Protein AF-A0A947XUY9-F1 (afdb_monomer)

Secondary structure (DSSP, 8-state):
-EE--TT--HHHHHHHHHHHHHHT-S-EEEEE-SS-TTSPPPSS-HHHHHHHHHHHTTT-TTEEE--HHHH-SS---HHHHHHHHHHHH-SSS--EEEEEHHHHHTGGGSTTTTTHHHH-EEEEEE-TT-GGGSTTSS-HHHHHHHHHHS-SSSS--SSS--EEEEE-------HHHHHHHHHTT---BTTB----EE-TTT-SS-SEEEEEE-SSHHHHHHHHHHHHHHHHHTT-----EESTTT-SEEEEE-SSEEEEEE-HHHHHHH-HHHHHHHHHHHHHHHHTT--

Sequence (291 aa):
MGGTFDPIHFGHLRLAEEMAEGLGLARVRFIPAGQPPHRGAPHTVATHRLEMVRRAIAGNPRFELDAREVESPRPSYTVDTLAALRAELGSEQPLWLLLGADAFLALPTWHEWRQLFELAHIAVAARPGARLLQSDVMPEILKNEVSQRQPVDGPVSGPAGSVLLRKMTPLDISATAIRDTLARHGSARYLLPDAVLDTGKLTSLFERMVIASGTSNRQTRALADNVRIKMKEAGEYVGNTEGEETGEWVLLDLGDVIVHVMLPATRTHYNLEELWGAAEAARARHIQADH

Foldseek 3Di:
DEDQPLPPWVVVVQLQVVCCVVQVNQADEYEHAQAAPPDPDRPDHRVVNLVQQVVQCPPPNRYHYDDVRNPDPDHDAPLVVLVVVCVVVDFFAAAEDEEEPVVLLCLVVGDVSVCQQVRHEYEYEAEVVRCSVVPPSRDPVSVVLQVVADDPDDRDDTRGRHYHYDYGYDDPADSVVLVVCVVVVHDCPPGGDDDFDFQLVQDPFAGGEAEAEDQDLVRLLVVVVVVVVVCVVVVAAWDDWPDNVVSQWIWTDRGNYIYIYHHPVVCVVVVVVCVSVVSVVVVVVVVVVVD

Solvent-accessible surface area (backbone atoms only — not comparable to full-atom values): 16343 Å² total; per-residue (Å²): 57,69,42,68,38,67,56,60,33,49,43,57,55,52,50,54,50,53,49,29,62,76,67,68,48,80,62,45,48,41,33,39,38,32,38,50,78,90,50,78,84,69,93,58,58,39,70,59,31,45,51,50,45,54,59,63,42,59,93,43,93,41,51,42,80,40,58,66,36,48,77,35,92,53,70,42,48,69,45,62,54,40,49,54,49,35,70,74,63,40,81,71,52,67,34,70,46,51,37,48,46,71,60,54,66,48,36,87,78,42,74,67,46,73,55,41,37,72,50,15,19,39,39,31,40,34,47,79,89,39,55,82,83,39,85,87,70,51,53,69,76,56,49,55,54,42,68,76,20,40,74,90,76,77,81,90,70,73,23,35,46,39,43,44,82,39,83,45,87,76,57,99,58,49,39,64,60,43,51,55,32,49,77,67,76,40,84,53,77,89,49,40,70,94,76,75,55,84,35,53,91,76,45,96,76,32,39,31,41,41,75,47,76,19,95,43,40,69,47,15,37,52,53,53,49,50,54,52,51,52,32,56,75,70,72,46,70,72,59,61,72,44,46,61,92,71,10,46,44,29,40,39,37,41,56,54,34,35,37,41,25,16,26,67,68,52,45,64,73,68,35,57,70,55,60,54,50,49,55,51,55,56,49,56,57,50,64,63,69,77,107

Mean predicted aligned error: 14.02 Å

Radius of gyration: 22.71 Å; Cα contacts (8 Å, |Δi|>4): 453; chains: 1; bounding box: 46×47×63 Å

Structure (mmCIF, N/CA/C/O backbone):
data_AF-A0A947XUY9-F1
#
_entry.id   AF-A0A947XUY9-F1
#
loop_
_atom_site.group_PDB
_atom_site.id
_atom_site.type_symbol
_atom_site.label_atom_id
_atom_site.label_alt_id
_atom_site.label_comp_id
_atom_site.label_asym_id
_atom_site.label_entity_id
_atom_site.label_seq_id
_atom_site.pdbx_PDB_ins_code
_atom_site.Cartn_x
_atom_site.Cartn_y
_atom_site.Cartn_z
_atom_site.occupancy
_atom_site.B_iso_or_equiv
_atom_site.auth_seq_id
_atom_site.auth_comp_id
_atom_site.auth_asym_id
_atom_site.auth_atom_id
_atom_site.pdbx_PDB_model_num
ATOM 1 N N . MET A 1 1 ? -5.312 -0.254 2.462 1.00 90.69 1 MET A N 1
ATOM 2 C CA . MET A 1 1 ? -3.972 0.353 2.333 1.00 90.69 1 MET A CA 1
ATOM 3 C C . MET A 1 1 ? -3.985 1.301 1.145 1.00 90.69 1 MET A C 1
ATOM 5 O O . MET A 1 1 ? -3.980 0.844 0.008 1.00 90.69 1 MET A O 1
ATOM 9 N N . GLY A 1 2 ? -4.066 2.605 1.411 1.00 89.75 2 GLY A N 1
ATOM 10 C CA . GLY A 1 2 ? -3.998 3.633 0.369 1.00 89.75 2 GLY A CA 1
ATOM 11 C C . GLY A 1 2 ? -2.555 4.050 0.094 1.00 89.75 2 GLY A C 1
ATOM 12 O O . GLY A 1 2 ? -1.721 4.038 1.002 1.00 89.75 2 GLY A O 1
ATOM 13 N N . GLY A 1 3 ? -2.246 4.424 -1.144 1.00 87.75 3 GLY A N 1
ATOM 14 C CA . GLY A 1 3 ? -0.912 4.905 -1.486 1.00 87.75 3 GLY A CA 1
ATOM 15 C C . GLY A 1 3 ? -0.795 5.393 -2.920 1.00 87.75 3 GLY A C 1
ATOM 16 O O . GLY A 1 3 ? -1.547 4.991 -3.799 1.00 87.75 3 GLY A O 1
ATOM 17 N N . THR A 1 4 ? 0.189 6.256 -3.182 1.00 85.81 4 THR A N 1
ATOM 18 C CA . THR A 1 4 ? 0.510 6.643 -4.562 1.00 85.81 4 THR A CA 1
ATOM 19 C C . THR A 1 4 ? 1.042 5.444 -5.347 1.00 85.81 4 THR A C 1
ATOM 21 O O . THR A 1 4 ? 0.673 5.290 -6.500 1.00 85.81 4 THR A O 1
ATOM 24 N N . PHE A 1 5 ? 1.850 4.574 -4.724 1.00 84.12 5 PHE A N 1
ATOM 25 C CA . PHE A 1 5 ? 2.457 3.398 -5.367 1.00 84.12 5 PHE A CA 1
ATOM 26 C C . PHE A 1 5 ? 3.208 3.743 -6.663 1.00 84.12 5 PHE A C 1
ATOM 28 O O . PHE A 1 5 ? 2.887 3.247 -7.736 1.00 84.12 5 PHE A O 1
ATOM 35 N N . ASP A 1 6 ? 4.218 4.608 -6.552 1.00 79.25 6 ASP A N 1
ATOM 36 C CA . ASP A 1 6 ? 4.954 5.159 -7.697 1.00 79.25 6 ASP A CA 1
ATOM 37 C C . ASP A 1 6 ? 6.468 4.861 -7.632 1.00 79.25 6 ASP A C 1
ATOM 39 O O . ASP A 1 6 ? 7.259 5.784 -7.427 1.00 79.25 6 ASP A O 1
ATOM 43 N N . PRO A 1 7 ? 6.908 3.591 -7.732 1.00 71.56 7 PRO A N 1
ATOM 44 C CA . PRO A 1 7 ? 6.106 2.372 -7.904 1.00 71.56 7 PRO A CA 1
ATOM 45 C C . PRO A 1 7 ? 5.729 1.686 -6.570 1.00 71.56 7 PRO A C 1
ATOM 47 O O . PRO A 1 7 ? 6.244 2.018 -5.495 1.00 71.56 7 PRO A O 1
ATOM 50 N N . ILE A 1 8 ? 4.827 0.696 -6.623 1.00 82.62 8 ILE A N 1
ATOM 51 C CA . ILE A 1 8 ? 4.676 -0.295 -5.539 1.00 82.62 8 ILE A CA 1
ATOM 52 C C . ILE A 1 8 ? 5.970 -1.112 -5.398 1.00 82.62 8 ILE A C 1
ATOM 54 O O . ILE A 1 8 ? 6.654 -1.350 -6.381 1.00 82.62 8 ILE A O 1
ATOM 58 N N . HIS A 1 9 ? 6.324 -1.538 -4.183 1.00 79.69 9 HIS A N 1
ATOM 59 C CA . HIS A 1 9 ? 7.613 -2.178 -3.884 1.00 79.69 9 HIS A CA 1
ATOM 60 C C . HIS A 1 9 ? 7.502 -3.110 -2.670 1.00 79.69 9 HIS A C 1
ATOM 62 O O . HIS A 1 9 ? 6.503 -3.046 -1.946 1.00 79.69 9 HIS A O 1
ATOM 68 N N . PHE A 1 10 ? 8.527 -3.924 -2.384 1.00 81.56 10 PHE A N 1
ATOM 69 C CA . PHE A 1 10 ? 8.468 -4.914 -1.291 1.00 81.56 10 PHE A CA 1
ATOM 70 C C . PHE A 1 10 ? 8.212 -4.303 0.090 1.00 81.56 10 PHE A C 1
ATOM 72 O O . PHE A 1 10 ? 7.528 -4.915 0.902 1.00 81.56 10 PHE A O 1
ATOM 79 N N . GLY A 1 11 ? 8.659 -3.066 0.338 1.00 83.31 11 GLY A N 1
ATOM 80 C CA . GLY A 1 11 ? 8.292 -2.335 1.559 1.00 83.31 11 GLY A CA 1
ATOM 81 C C . GLY A 1 11 ? 6.772 -2.196 1.772 1.00 83.31 11 GLY A C 1
ATOM 82 O O . GLY A 1 11 ? 6.302 -2.347 2.895 1.00 83.31 11 GLY A O 1
ATOM 83 N N . HIS A 1 12 ? 5.987 -1.972 0.710 1.00 89.69 12 HIS A N 1
ATOM 84 C CA . HIS A 1 12 ? 4.524 -1.909 0.810 1.00 89.69 12 HIS A CA 1
ATOM 85 C C . HIS A 1 12 ? 3.912 -3.295 1.040 1.00 89.69 12 HIS A C 1
ATOM 87 O O . HIS A 1 12 ? 3.046 -3.451 1.896 1.00 89.69 12 HIS A O 1
ATOM 93 N N . LEU A 1 13 ? 4.380 -4.297 0.291 1.00 89.38 13 LEU A N 1
ATOM 94 C CA . LEU A 1 13 ? 3.857 -5.662 0.367 1.00 89.38 13 LEU A CA 1
ATOM 95 C C . LEU A 1 13 ? 4.127 -6.293 1.734 1.00 89.38 13 LEU A C 1
ATOM 97 O O . LEU A 1 13 ? 3.231 -6.885 2.327 1.00 89.38 13 LEU A O 1
ATOM 101 N N . ARG A 1 14 ? 5.335 -6.103 2.274 1.00 88.62 14 ARG A N 1
ATOM 102 C CA . ARG A 1 14 ? 5.696 -6.604 3.601 1.00 88.62 14 ARG A CA 1
ATOM 103 C C . ARG A 1 14 ? 4.889 -5.931 4.703 1.00 88.62 14 ARG A C 1
ATOM 105 O O . ARG A 1 14 ? 4.456 -6.614 5.624 1.00 88.62 14 ARG A O 1
ATOM 112 N N . LEU A 1 15 ? 4.660 -4.618 4.588 1.00 90.31 15 LEU A N 1
ATOM 113 C CA . LEU A 1 15 ? 3.799 -3.881 5.511 1.00 90.31 15 LEU A CA 1
ATOM 114 C C . LEU A 1 15 ? 2.384 -4.461 5.511 1.00 90.31 15 LEU A C 1
ATOM 116 O O . LEU A 1 15 ? 1.843 -4.749 6.574 1.00 90.31 15 LEU A O 1
ATOM 120 N N . ALA A 1 16 ? 1.791 -4.648 4.331 1.00 94.00 16 ALA A N 1
ATOM 121 C CA . ALA A 1 16 ? 0.452 -5.211 4.209 1.00 94.00 16 ALA A CA 1
ATOM 122 C C . ALA A 1 16 ? 0.359 -6.627 4.798 1.00 94.00 16 ALA A C 1
ATOM 124 O O . ALA A 1 16 ? -0.584 -6.908 5.532 1.00 94.00 16 ALA A O 1
ATOM 125 N N . GLU A 1 17 ? 1.345 -7.483 4.518 1.00 93.69 17 GLU A N 1
ATOM 126 C CA . GLU A 1 17 ? 1.367 -8.881 4.961 1.00 93.69 17 GLU A CA 1
ATOM 127 C C . GLU A 1 17 ? 1.454 -8.997 6.488 1.00 93.69 17 GLU A C 1
ATOM 129 O O . GLU A 1 17 ? 0.610 -9.623 7.125 1.00 93.69 17 GLU A O 1
ATOM 134 N N . GLU A 1 18 ? 2.430 -8.323 7.097 1.00 91.81 18 GLU A N 1
ATOM 135 C CA . GLU A 1 18 ? 2.621 -8.352 8.550 1.00 91.81 18 GLU A CA 1
ATOM 136 C C . GLU A 1 18 ? 1.461 -7.686 9.302 1.00 91.81 18 GLU A C 1
ATOM 138 O O . GLU A 1 18 ? 1.099 -8.125 10.392 1.00 91.81 18 GLU A O 1
ATOM 143 N N . MET A 1 19 ? 0.852 -6.634 8.740 1.00 92.50 19 MET A N 1
ATOM 144 C CA . MET A 1 19 ? -0.350 -6.033 9.326 1.00 92.50 19 MET A CA 1
ATOM 145 C C . MET A 1 19 ? -1.549 -6.975 9.224 1.00 92.50 19 MET A C 1
ATOM 147 O O . MET A 1 19 ? -2.311 -7.080 10.184 1.00 92.50 19 MET A O 1
ATOM 151 N N . ALA A 1 20 ? -1.708 -7.677 8.097 1.00 94.38 20 ALA A N 1
ATOM 152 C CA . ALA A 1 20 ? -2.768 -8.662 7.930 1.00 94.38 20 ALA A CA 1
ATOM 153 C C . ALA A 1 20 ? -2.647 -9.791 8.958 1.00 94.38 20 ALA A C 1
ATOM 155 O O . ALA A 1 20 ? -3.633 -10.135 9.604 1.00 94.38 20 ALA A O 1
ATOM 156 N N . GLU A 1 21 ? -1.442 -10.322 9.164 1.00 92.12 21 GLU A N 1
ATOM 157 C CA . GLU A 1 21 ? -1.172 -11.346 10.179 1.00 92.12 21 GLU A CA 1
ATOM 158 C C . GLU A 1 21 ? -1.358 -10.812 11.594 1.00 92.12 21 GLU A C 1
ATOM 160 O O . GLU A 1 21 ? -2.112 -11.377 12.383 1.00 92.12 21 GLU A O 1
ATOM 165 N N . GLY A 1 22 ? -0.707 -9.693 11.909 1.00 90.25 22 GLY A N 1
ATOM 166 C CA . GLY A 1 22 ? -0.687 -9.146 13.256 1.00 90.25 22 GLY A CA 1
ATOM 167 C C . GLY A 1 22 ? -2.050 -8.653 13.735 1.00 90.25 22 GLY A C 1
ATOM 168 O O . GLY A 1 22 ? -2.269 -8.600 14.942 1.00 90.25 22 GLY A O 1
ATOM 169 N N . LEU A 1 23 ? -2.952 -8.255 12.837 1.00 90.88 23 LEU A N 1
ATOM 170 C CA . LEU A 1 23 ? -4.304 -7.793 13.176 1.00 90.88 23 LEU A CA 1
ATOM 171 C C . LEU A 1 23 ? -5.388 -8.840 12.874 1.00 90.88 23 LEU A C 1
ATOM 173 O O . LEU A 1 23 ? -6.555 -8.583 13.155 1.00 90.88 23 LEU A O 1
ATOM 177 N N . GLY A 1 24 ? -5.030 -9.994 12.301 1.00 92.75 24 GLY A N 1
ATOM 178 C CA . GLY A 1 24 ? -5.997 -11.016 11.892 1.00 92.75 24 GLY A CA 1
ATOM 179 C C . GLY A 1 24 ? -6.940 -10.550 10.776 1.00 92.75 24 GLY A C 1
ATOM 180 O O . GLY A 1 24 ? -8.121 -10.895 10.782 1.00 92.75 24 GLY A O 1
ATOM 181 N N . LEU A 1 25 ? -6.453 -9.737 9.833 1.00 94.25 25 LEU A N 1
ATOM 182 C CA . LEU A 1 25 ? -7.281 -9.217 8.742 1.00 94.25 25 LEU A CA 1
ATOM 183 C C . LEU A 1 25 ? -7.602 -10.327 7.741 1.00 94.25 25 LEU A C 1
ATOM 185 O O . LEU A 1 25 ? -6.703 -10.968 7.196 1.00 94.25 25 LEU A O 1
ATOM 189 N N . ALA A 1 26 ? -8.889 -10.485 7.430 1.00 94.56 26 ALA A N 1
ATOM 190 C CA . ALA A 1 26 ? -9.329 -11.398 6.379 1.00 94.56 26 ALA A CA 1
ATOM 191 C C . ALA A 1 26 ? -8.852 -10.948 4.988 1.00 94.56 26 ALA A C 1
ATOM 193 O O . ALA A 1 26 ? -8.547 -11.783 4.139 1.00 94.56 26 ALA A O 1
ATOM 194 N N . ARG A 1 27 ? -8.811 -9.629 4.750 1.00 96.00 27 ARG A N 1
ATOM 195 C CA . ARG A 1 27 ? -8.473 -9.017 3.459 1.00 96.00 27 ARG A CA 1
ATOM 196 C C . ARG A 1 27 ? -7.729 -7.698 3.646 1.00 96.00 27 ARG A C 1
ATOM 198 O O . ARG A 1 27 ? -7.994 -6.958 4.594 1.00 96.00 27 ARG A O 1
ATOM 205 N N . VAL A 1 28 ? -6.850 -7.373 2.702 1.00 97.88 28 VAL A N 1
ATOM 206 C CA . VAL A 1 28 ? -6.197 -6.066 2.569 1.00 97.88 28 VAL A CA 1
ATOM 207 C C . VAL A 1 28 ? -6.460 -5.524 1.169 1.00 97.88 28 VAL A C 1
ATOM 209 O O . VAL A 1 28 ? -5.909 -6.015 0.187 1.00 97.88 28 VAL A O 1
ATOM 212 N N . ARG A 1 29 ? -7.275 -4.468 1.087 1.00 98.00 29 ARG A N 1
ATOM 213 C CA . ARG A 1 29 ? -7.514 -3.736 -0.163 1.00 98.00 29 ARG A CA 1
ATOM 214 C C . ARG A 1 29 ? -6.389 -2.732 -0.415 1.00 98.00 29 ARG A C 1
ATOM 216 O O . ARG A 1 29 ? -6.154 -1.849 0.417 1.00 98.00 29 ARG A O 1
ATOM 223 N N . PHE A 1 30 ? -5.695 -2.858 -1.537 1.00 97.75 30 PHE A N 1
ATOM 224 C CA . PHE A 1 30 ? -4.744 -1.880 -2.052 1.00 97.75 30 PHE A CA 1
ATOM 225 C C . PHE A 1 30 ? -5.493 -0.874 -2.919 1.00 97.75 30 PHE A C 1
ATOM 227 O O . PHE A 1 30 ? -6.125 -1.260 -3.898 1.00 97.75 30 PHE A O 1
ATOM 234 N N . ILE A 1 31 ? -5.406 0.405 -2.552 1.00 97.75 31 ILE A N 1
ATOM 235 C CA . ILE A 1 31 ? -6.145 1.496 -3.200 1.00 97.75 31 ILE A CA 1
ATOM 236 C C . ILE A 1 31 ? -5.129 2.496 -3.764 1.00 97.75 31 ILE A C 1
ATOM 238 O O . ILE A 1 31 ? -4.586 3.309 -3.004 1.00 97.75 31 ILE A O 1
ATOM 242 N N . PRO A 1 32 ? -4.767 2.399 -5.056 1.00 92.50 32 PRO A N 1
ATOM 243 C CA . PRO A 1 32 ? -3.861 3.352 -5.677 1.00 92.50 32 PRO A CA 1
ATOM 244 C C . PRO A 1 32 ? -4.531 4.712 -5.818 1.00 92.50 32 PRO A C 1
ATOM 246 O O . PRO A 1 32 ? -5.619 4.811 -6.373 1.00 92.50 32 PRO A O 1
ATOM 249 N N . ALA A 1 33 ? -3.858 5.768 -5.363 1.00 91.56 33 ALA A N 1
ATOM 250 C CA . ALA A 1 33 ? -4.406 7.115 -5.462 1.00 91.56 33 ALA A CA 1
ATOM 251 C C . ALA A 1 33 ? -4.612 7.514 -6.925 1.00 91.56 33 ALA A C 1
ATOM 253 O O . ALA A 1 33 ? -3.682 7.373 -7.720 1.00 91.56 33 ALA A O 1
ATOM 254 N N . GLY A 1 34 ? -5.781 8.033 -7.288 1.00 87.25 34 GLY A N 1
ATOM 255 C CA . GLY A 1 34 ? -6.034 8.562 -8.628 1.00 87.25 34 GLY A CA 1
ATOM 256 C C . GLY A 1 34 ? -5.376 9.921 -8.795 1.00 87.25 34 GLY A C 1
ATOM 257 O O . GLY A 1 34 ? -4.337 10.042 -9.448 1.00 87.25 34 GLY A O 1
ATOM 258 N N . GLN A 1 35 ? -5.947 10.920 -8.123 1.00 82.56 35 GLN A N 1
ATOM 259 C CA . GLN A 1 35 ? -5.486 12.306 -8.123 1.00 82.56 35 GLN A CA 1
ATOM 260 C C . GLN A 1 35 ? -5.147 12.750 -6.691 1.00 82.56 35 GLN A C 1
ATOM 262 O O . GLN A 1 35 ? -5.993 13.343 -6.023 1.00 82.56 35 GLN A O 1
ATOM 267 N N . PRO A 1 36 ? -3.944 12.441 -6.167 1.00 77.75 36 PRO A N 1
ATOM 268 C CA . PRO A 1 36 ? -3.580 12.764 -4.790 1.00 77.75 36 PRO A CA 1
ATOM 269 C C . PRO A 1 36 ? -3.433 14.290 -4.601 1.00 77.75 36 PRO A C 1
ATOM 271 O O . PRO A 1 36 ? -2.511 14.874 -5.164 1.00 77.75 36 PRO A O 1
ATOM 274 N N . PRO A 1 37 ? -4.272 14.948 -3.780 1.00 69.81 37 PRO A N 1
ATOM 275 C CA . PRO A 1 37 ? -4.287 16.411 -3.660 1.00 69.81 37 PRO A CA 1
ATOM 276 C C . PRO A 1 37 ? -3.154 16.971 -2.786 1.00 69.81 37 PRO A C 1
ATOM 278 O O . PRO A 1 37 ? -2.791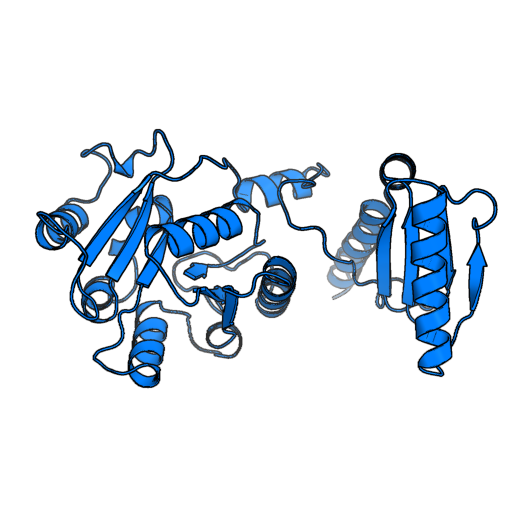 18.136 -2.905 1.00 69.81 37 PRO A O 1
ATOM 281 N N . HIS A 1 38 ? -2.592 16.148 -1.894 1.00 62.12 38 HIS A N 1
ATOM 282 C CA . HIS A 1 38 ? -1.587 16.555 -0.898 1.00 62.12 38 HIS A CA 1
ATOM 283 C C . HIS A 1 38 ? -0.150 16.148 -1.260 1.00 62.12 38 HIS A C 1
ATOM 285 O O . HIS A 1 38 ? 0.765 16.291 -0.449 1.00 62.12 38 HIS A O 1
ATOM 291 N N . ARG A 1 39 ? 0.068 15.604 -2.461 1.00 61.31 39 ARG A N 1
ATOM 292 C CA . ARG A 1 39 ? 1.399 15.306 -3.004 1.00 61.31 39 ARG A CA 1
ATOM 293 C C . ARG A 1 39 ? 1.500 15.931 -4.391 1.00 61.31 39 ARG A C 1
ATOM 295 O O . ARG A 1 39 ? 0.488 16.063 -5.068 1.00 61.31 39 ARG A O 1
ATOM 302 N N . GLY A 1 40 ? 2.709 16.312 -4.810 1.00 61.41 40 GLY A N 1
ATOM 303 C CA . GLY A 1 40 ? 2.944 16.705 -6.203 1.00 61.41 40 GLY A CA 1
ATOM 304 C C . GLY A 1 40 ? 2.460 15.620 -7.172 1.00 61.41 40 GLY A C 1
ATOM 305 O O . GLY A 1 40 ? 2.304 14.460 -6.773 1.00 61.41 40 GLY A O 1
ATOM 306 N N . ALA A 1 41 ? 2.210 15.999 -8.429 1.00 63.62 41 ALA A N 1
ATOM 307 C CA . ALA A 1 41 ? 1.752 15.062 -9.450 1.00 63.62 41 ALA A CA 1
ATOM 308 C C . ALA A 1 41 ? 2.673 13.821 -9.482 1.00 63.62 41 ALA A C 1
ATOM 310 O O . ALA A 1 41 ? 3.894 13.987 -9.556 1.00 63.62 41 ALA A O 1
ATOM 311 N N . PRO A 1 42 ? 2.123 12.593 -9.382 1.00 68.06 42 PRO A N 1
ATOM 312 C CA . PRO A 1 42 ? 2.920 11.377 -9.499 1.00 68.06 42 PRO A CA 1
ATOM 313 C C . PRO A 1 42 ? 3.703 11.359 -10.815 1.00 68.06 42 PRO A C 1
ATOM 315 O O . PRO A 1 42 ? 3.210 11.846 -11.832 1.00 68.06 42 PRO A O 1
ATOM 318 N N . HIS A 1 43 ? 4.894 10.760 -10.809 1.00 65.38 43 HIS A N 1
ATOM 319 C CA . HIS A 1 43 ? 5.695 10.610 -12.026 1.00 65.38 43 HIS A CA 1
ATOM 320 C C . HIS A 1 43 ? 5.048 9.610 -12.989 1.00 65.38 43 HIS A C 1
ATOM 322 O O . HIS A 1 43 ? 5.134 9.768 -14.204 1.00 65.38 43 HIS A O 1
ATOM 328 N N . THR A 1 44 ? 4.376 8.596 -12.440 1.00 62.69 44 THR A N 1
ATOM 329 C CA . THR A 1 44 ? 3.677 7.565 -13.209 1.00 62.69 44 THR A CA 1
ATOM 330 C C . THR A 1 44 ? 2.169 7.819 -13.235 1.00 62.69 44 THR A C 1
ATOM 332 O O . THR A 1 44 ? 1.533 8.032 -12.195 1.00 62.69 44 THR A O 1
ATOM 335 N N . VAL A 1 45 ? 1.567 7.730 -14.426 1.00 73.00 45 VAL A N 1
ATOM 336 C CA . VAL A 1 45 ? 0.112 7.860 -14.617 1.00 73.00 45 VAL A CA 1
ATOM 337 C C . VAL A 1 45 ? -0.671 6.826 -13.798 1.00 73.00 45 VAL A C 1
ATOM 339 O O . VAL A 1 45 ? -0.203 5.713 -13.548 1.00 73.00 45 VAL A O 1
ATOM 342 N N . ALA A 1 46 ? -1.879 7.190 -13.364 1.00 76.75 46 ALA A N 1
ATOM 343 C CA . ALA A 1 46 ? -2.656 6.394 -12.412 1.00 76.75 46 ALA A CA 1
ATOM 344 C C . ALA A 1 46 ? -2.984 4.975 -12.899 1.00 76.75 46 ALA A C 1
ATOM 346 O O . ALA A 1 46 ? -2.895 4.029 -12.119 1.00 76.75 46 ALA A O 1
ATOM 347 N N . THR A 1 47 ? -3.273 4.811 -14.190 1.00 76.88 47 THR A N 1
ATOM 348 C CA . THR A 1 47 ? -3.558 3.509 -14.815 1.00 76.88 47 THR A CA 1
ATOM 349 C C . THR A 1 47 ? -2.355 2.566 -14.782 1.00 76.88 47 THR A C 1
ATOM 351 O O . THR A 1 47 ? -2.505 1.388 -14.472 1.00 76.88 47 THR A O 1
ATOM 354 N N . HIS A 1 48 ? -1.142 3.074 -15.016 1.00 70.31 48 HIS A N 1
ATOM 355 C CA . HIS A 1 48 ? 0.079 2.272 -14.907 1.00 70.31 48 HIS A CA 1
ATOM 356 C C . HIS A 1 48 ? 0.346 1.865 -13.455 1.00 70.31 48 HIS A C 1
ATOM 358 O O . HIS A 1 48 ? 0.703 0.720 -13.194 1.00 70.31 48 HIS A O 1
ATOM 364 N N . ARG A 1 49 ? 0.122 2.764 -12.488 1.00 81.75 49 ARG A N 1
ATOM 365 C CA . ARG A 1 49 ? 0.274 2.436 -11.060 1.00 81.75 49 ARG A CA 1
ATOM 366 C C . ARG A 1 49 ? -0.732 1.376 -10.615 1.00 81.75 49 ARG A C 1
ATOM 368 O O . ARG A 1 49 ? -0.350 0.450 -9.904 1.00 81.75 49 ARG A O 1
ATOM 375 N N . LEU A 1 50 ? -1.983 1.470 -11.072 1.00 81.06 50 LEU A N 1
ATOM 376 C CA . LEU A 1 50 ? -3.017 0.453 -10.848 1.00 81.06 50 LEU A CA 1
ATOM 377 C C . LEU A 1 50 ? -2.559 -0.923 -11.342 1.00 81.06 50 LEU A C 1
ATOM 379 O O . LEU A 1 50 ? -2.633 -1.905 -10.605 1.00 81.06 50 LEU A O 1
ATOM 383 N N . GLU A 1 51 ? -2.022 -0.974 -12.559 1.00 75.94 51 GLU A N 1
ATOM 384 C CA . GLU A 1 51 ? -1.522 -2.201 -13.172 1.00 75.94 51 GLU A CA 1
ATOM 385 C C . GLU A 1 51 ? -0.297 -2.775 -12.440 1.00 75.94 51 GLU A C 1
ATOM 387 O O . GLU A 1 51 ? -0.220 -3.984 -12.205 1.00 75.94 51 GLU A O 1
ATOM 392 N N . MET A 1 52 ? 0.634 -1.918 -12.005 1.00 75.94 52 MET A N 1
ATOM 393 C CA . MET A 1 52 ? 1.764 -2.330 -11.165 1.00 75.94 52 MET A CA 1
ATOM 394 C C . MET A 1 52 ? 1.279 -2.959 -9.856 1.00 75.94 52 MET A C 1
ATOM 396 O O . MET A 1 52 ? 1.785 -4.008 -9.460 1.00 75.94 52 MET A O 1
ATOM 400 N N . VAL A 1 53 ? 0.281 -2.358 -9.195 1.00 82.94 53 VAL A N 1
ATOM 401 C CA . VAL A 1 53 ? -0.302 -2.921 -7.968 1.00 82.94 53 VAL A CA 1
ATOM 402 C C . VAL A 1 53 ? -0.977 -4.257 -8.253 1.00 82.94 53 VAL A C 1
ATOM 404 O O . VAL A 1 53 ? -0.691 -5.219 -7.545 1.00 82.94 53 VAL A O 1
ATOM 407 N N . ARG A 1 54 ? -1.799 -4.351 -9.309 1.00 84.44 54 ARG A N 1
ATOM 408 C CA . ARG A 1 54 ? -2.473 -5.594 -9.719 1.00 84.44 54 ARG A CA 1
ATOM 409 C C . ARG A 1 54 ? -1.491 -6.758 -9.841 1.00 84.44 54 ARG A C 1
ATOM 411 O O . ARG A 1 54 ? -1.767 -7.853 -9.362 1.00 84.44 54 ARG A O 1
ATOM 418 N N . ARG A 1 55 ? -0.343 -6.514 -10.477 1.00 77.12 55 ARG A N 1
ATOM 419 C CA . ARG A 1 55 ? 0.715 -7.515 -10.664 1.00 77.12 55 ARG A CA 1
ATOM 420 C C . ARG A 1 55 ? 1.455 -7.819 -9.368 1.00 77.12 55 ARG A C 1
ATOM 422 O O . ARG A 1 55 ? 1.677 -8.982 -9.062 1.00 77.12 55 ARG A O 1
ATOM 429 N N . ALA A 1 56 ? 1.797 -6.792 -8.594 1.00 78.69 56 ALA A N 1
ATOM 430 C CA . ALA A 1 56 ? 2.551 -6.931 -7.352 1.00 78.69 56 ALA A CA 1
ATOM 431 C C . ALA A 1 56 ? 1.827 -7.753 -6.278 1.00 78.69 56 ALA A C 1
ATOM 433 O O . ALA A 1 56 ? 2.483 -8.398 -5.464 1.00 78.69 56 ALA A O 1
ATOM 434 N N . ILE A 1 57 ? 0.493 -7.716 -6.260 1.00 87.56 57 ILE A N 1
ATOM 435 C CA . ILE A 1 57 ? -0.317 -8.463 -5.290 1.00 87.56 57 ILE A CA 1
ATOM 436 C C . ILE A 1 57 ? -0.798 -9.821 -5.819 1.00 87.56 57 ILE A C 1
ATOM 438 O O . ILE A 1 57 ? -1.432 -10.575 -5.078 1.00 87.56 57 ILE A O 1
ATOM 442 N N . ALA A 1 58 ? -0.521 -10.141 -7.088 1.00 81.38 58 ALA A N 1
ATOM 443 C CA . ALA A 1 58 ? -0.971 -11.380 -7.704 1.00 81.38 58 ALA A CA 1
ATOM 444 C C . ALA A 1 58 ? -0.412 -12.597 -6.948 1.00 81.38 58 ALA A C 1
ATOM 446 O O . ALA A 1 58 ? 0.781 -12.681 -6.667 1.00 81.38 58 ALA A O 1
ATOM 447 N N . GLY A 1 59 ? -1.288 -13.547 -6.617 1.00 79.50 59 GLY A N 1
ATOM 448 C CA . GLY A 1 59 ? -0.921 -14.768 -5.895 1.00 79.50 59 GLY A CA 1
ATOM 449 C C . GLY A 1 59 ? -1.003 -14.678 -4.367 1.00 79.50 59 GLY A C 1
ATOM 450 O O . GLY A 1 59 ? -0.866 -15.711 -3.716 1.00 79.50 59 GLY A O 1
ATOM 451 N N . ASN A 1 60 ? -1.285 -13.507 -3.780 1.00 87.81 60 ASN A N 1
ATOM 452 C CA . ASN A 1 60 ? -1.595 -13.409 -2.351 1.00 87.81 60 ASN A CA 1
ATOM 453 C C . ASN A 1 60 ? -3.121 -13.479 -2.124 1.00 87.81 60 ASN A C 1
ATOM 455 O O . ASN A 1 60 ? -3.832 -12.565 -2.541 1.00 87.81 60 ASN A O 1
ATOM 459 N N . PRO A 1 61 ? -3.649 -14.514 -1.440 1.00 91.31 61 PRO A N 1
ATOM 460 C CA . PRO A 1 61 ? -5.093 -14.713 -1.286 1.00 91.31 61 PRO A CA 1
ATOM 461 C C . PRO A 1 61 ? -5.775 -13.679 -0.378 1.00 91.31 61 PRO A C 1
ATOM 463 O O . PRO A 1 61 ? -7.000 -13.586 -0.379 1.00 91.31 61 PRO A O 1
ATOM 466 N N . ARG A 1 62 ? -5.008 -12.917 0.413 1.00 95.69 62 ARG A N 1
ATOM 467 C CA . ARG A 1 62 ? -5.534 -11.854 1.281 1.00 95.69 62 ARG A CA 1
ATOM 468 C C . ARG A 1 62 ? -5.581 -10.500 0.584 1.00 95.69 62 ARG A C 1
ATOM 470 O O . ARG A 1 62 ? -6.207 -9.584 1.115 1.00 95.69 62 ARG A O 1
ATOM 477 N N . PHE A 1 63 ? -4.882 -10.324 -0.535 1.00 96.75 63 PHE A N 1
ATOM 478 C CA . PHE A 1 63 ? -4.718 -9.012 -1.152 1.00 96.75 63 PHE A CA 1
ATOM 479 C C . PHE A 1 63 ? -5.715 -8.798 -2.280 1.00 96.75 63 PHE A C 1
ATOM 481 O O . PHE A 1 63 ? -5.879 -9.632 -3.165 1.00 96.75 63 PHE A O 1
ATOM 488 N N . GLU A 1 64 ? -6.351 -7.633 -2.258 1.00 97.62 64 GLU A N 1
ATOM 489 C CA . GLU A 1 64 ? -7.327 -7.222 -3.258 1.00 97.62 64 GLU A CA 1
ATOM 490 C C . GLU A 1 64 ? -6.948 -5.864 -3.827 1.00 97.62 64 GLU A C 1
ATOM 492 O O . GLU A 1 64 ? -6.439 -5.000 -3.112 1.00 97.62 64 GLU A O 1
ATOM 497 N N . LEU A 1 65 ? -7.221 -5.668 -5.112 1.00 96.44 65 LEU A N 1
ATOM 498 C CA . LEU A 1 65 ? -7.106 -4.366 -5.747 1.00 96.44 65 LEU A CA 1
ATOM 499 C C . LEU A 1 65 ? -8.446 -3.640 -5.664 1.00 96.44 65 LEU A C 1
ATOM 501 O O . LEU A 1 65 ? -9.480 -4.227 -5.969 1.00 96.44 65 LEU A O 1
ATOM 505 N N . ASP A 1 66 ? -8.416 -2.359 -5.318 1.00 97.94 66 ASP A N 1
ATOM 506 C CA . ASP A 1 66 ? -9.577 -1.478 -5.380 1.00 97.94 66 ASP A CA 1
ATOM 507 C C . ASP A 1 66 ? -9.233 -0.265 -6.256 1.00 97.94 66 ASP A C 1
ATOM 509 O O . ASP A 1 66 ? -8.384 0.559 -5.907 1.00 97.94 66 ASP A O 1
ATOM 513 N N . ALA A 1 67 ? -9.856 -0.195 -7.433 1.00 96.62 67 ALA A N 1
ATOM 514 C CA . ALA A 1 67 ? -9.558 0.801 -8.460 1.00 96.62 67 ALA A CA 1
ATOM 515 C C . ALA A 1 67 ? -10.321 2.124 -8.275 1.00 96.62 67 ALA A C 1
ATOM 517 O O . ALA A 1 67 ? -10.092 3.059 -9.045 1.00 96.62 67 ALA A O 1
ATOM 518 N N . ARG A 1 68 ? -11.182 2.243 -7.249 1.00 96.44 68 ARG A N 1
ATOM 519 C CA . ARG A 1 68 ? -12.162 3.339 -7.122 1.00 96.44 68 ARG A CA 1
ATOM 520 C C . ARG A 1 68 ? -11.566 4.741 -7.223 1.00 96.44 68 ARG A C 1
ATOM 522 O O . ARG A 1 68 ? -12.190 5.648 -7.764 1.00 96.44 68 ARG A O 1
ATOM 529 N N . GLU A 1 69 ? -10.365 4.935 -6.679 1.00 96.06 69 GLU A N 1
ATOM 530 C CA . GLU A 1 69 ? -9.706 6.239 -6.704 1.00 96.06 69 GLU A CA 1
ATOM 531 C C . GLU A 1 69 ? -9.127 6.549 -8.087 1.00 96.06 69 GLU A C 1
ATOM 533 O O . GLU A 1 69 ? -9.183 7.699 -8.504 1.00 96.06 69 GLU A O 1
ATOM 538 N N . VAL A 1 70 ? -8.617 5.544 -8.807 1.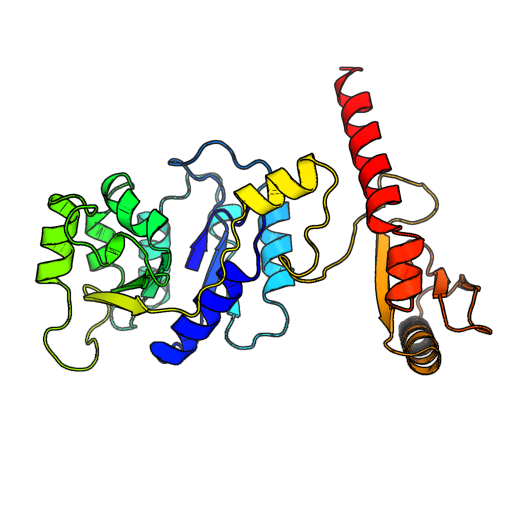00 91.06 70 VAL A N 1
ATOM 539 C CA . VAL A 1 70 ? -8.082 5.688 -10.173 1.00 91.06 70 VAL A CA 1
ATOM 540 C C . VAL A 1 70 ? -9.194 5.926 -11.191 1.00 91.06 70 VAL A C 1
ATOM 542 O O . VAL A 1 70 ? -9.006 6.696 -12.128 1.00 91.06 70 VAL A O 1
ATOM 545 N N . GLU A 1 71 ? -10.348 5.289 -11.003 1.00 93.00 71 GLU A N 1
ATOM 546 C CA . GLU A 1 71 ? -11.523 5.424 -11.874 1.00 93.00 71 GLU A CA 1
ATOM 547 C C . GLU A 1 71 ? -12.302 6.726 -11.625 1.00 93.00 71 GLU A C 1
ATOM 549 O O . GLU A 1 71 ? -13.095 7.159 -12.462 1.00 93.00 71 GLU A O 1
ATOM 554 N N . SER A 1 72 ? -12.069 7.381 -10.485 1.00 92.00 72 SER A N 1
ATOM 555 C CA . SER A 1 72 ? -12.700 8.649 -10.135 1.00 92.00 72 SER A CA 1
ATOM 556 C C . SER A 1 72 ? -11.938 9.840 -10.735 1.00 92.00 72 SER A C 1
ATOM 558 O O . SER A 1 72 ? -10.735 9.983 -10.514 1.00 92.00 72 SER A O 1
ATOM 560 N N . PRO A 1 73 ? -12.625 10.787 -11.401 1.00 87.12 73 PRO A N 1
ATOM 561 C CA . PRO A 1 73 ? -12.006 12.032 -11.853 1.00 87.12 73 PRO A CA 1
ATOM 562 C C . PRO A 1 73 ? -11.814 13.055 -10.719 1.00 87.12 73 PRO A C 1
ATOM 564 O O . PRO A 1 73 ? -11.230 14.113 -10.947 1.00 87.12 73 PRO A O 1
ATOM 567 N N . ARG A 1 74 ? -12.342 12.788 -9.516 1.00 89.75 74 ARG A N 1
ATOM 568 C CA . ARG A 1 74 ? -12.240 13.686 -8.355 1.00 89.75 74 ARG A CA 1
ATOM 569 C C . ARG A 1 74 ? -10.901 13.508 -7.624 1.00 89.75 74 ARG A C 1
ATOM 571 O O . ARG A 1 74 ? -10.353 12.404 -7.655 1.00 89.75 74 ARG A O 1
ATOM 578 N N . PRO A 1 75 ? -10.418 14.541 -6.907 1.00 89.19 75 PRO A N 1
ATOM 579 C CA . PRO A 1 75 ? -9.300 14.400 -5.983 1.00 89.19 75 PRO A CA 1
ATOM 580 C C . PRO A 1 75 ? -9.490 13.224 -5.022 1.00 89.19 75 PRO A C 1
ATOM 582 O O . PRO A 1 75 ? -10.576 12.992 -4.494 1.00 89.19 75 PRO A O 1
ATOM 585 N N . SER A 1 76 ? -8.412 12.485 -4.797 1.00 89.81 76 SER A N 1
ATOM 586 C CA . SER A 1 76 ? -8.385 11.309 -3.936 1.00 89.81 76 SER A CA 1
ATOM 587 C C . SER A 1 76 ? -8.160 11.721 -2.481 1.00 89.81 76 SER A C 1
ATOM 589 O O . SER A 1 76 ? -7.017 11.809 -2.023 1.00 89.81 76 SER A O 1
ATOM 591 N N . TYR A 1 77 ? -9.244 12.001 -1.755 1.00 94.25 77 TYR A N 1
ATOM 592 C CA . TYR A 1 77 ? -9.199 12.215 -0.310 1.00 94.25 77 TYR A CA 1
ATOM 593 C C . TYR A 1 77 ? -9.475 10.915 0.446 1.00 94.25 77 TYR A C 1
ATOM 595 O O . TYR A 1 77 ? -10.491 10.257 0.235 1.00 94.25 77 TYR A O 1
ATOM 603 N N . THR A 1 78 ? -8.596 10.569 1.391 1.00 95.81 78 THR A N 1
ATOM 604 C CA . THR A 1 78 ? -8.731 9.343 2.195 1.00 95.81 78 THR A CA 1
ATOM 605 C C . THR A 1 78 ? -10.060 9.283 2.954 1.00 95.81 78 THR A C 1
ATOM 607 O O . THR A 1 78 ? -10.614 8.198 3.112 1.00 95.81 78 THR A O 1
ATOM 610 N N . VAL A 1 79 ? -10.582 10.430 3.409 1.00 96.75 79 VAL A N 1
ATOM 611 C CA . VAL A 1 79 ? -11.875 10.502 4.109 1.00 96.75 79 VAL A CA 1
ATOM 612 C C . VAL A 1 79 ? -13.025 10.041 3.210 1.00 96.75 79 VAL A C 1
ATOM 614 O O . VAL A 1 79 ? -13.809 9.196 3.631 1.00 96.75 79 VAL A O 1
ATOM 617 N N . ASP A 1 80 ? -13.050 10.471 1.944 1.00 96.44 80 ASP A N 1
ATOM 618 C CA . ASP A 1 80 ? -14.073 10.073 0.970 1.00 96.44 80 ASP A CA 1
ATOM 619 C C . ASP A 1 80 ? -13.997 8.572 0.678 1.00 96.44 80 ASP A C 1
ATOM 621 O O . ASP A 1 80 ? -15.014 7.876 0.632 1.00 96.44 80 ASP A O 1
ATOM 625 N N . THR A 1 81 ? -12.777 8.051 0.528 1.00 96.88 81 THR A N 1
ATOM 626 C CA . THR A 1 81 ? -12.532 6.623 0.309 1.00 96.88 81 THR A CA 1
ATOM 627 C C . THR A 1 81 ? -13.004 5.782 1.490 1.00 96.88 81 THR A C 1
ATOM 629 O O . THR A 1 81 ? -13.694 4.779 1.292 1.00 96.88 81 THR A O 1
ATOM 632 N N . LEU A 1 82 ? -12.670 6.179 2.721 1.00 97.69 82 LEU A N 1
ATOM 633 C CA . LEU A 1 82 ? -13.109 5.469 3.921 1.00 97.69 82 LEU A CA 1
ATOM 634 C C . LEU A 1 82 ? -14.622 5.576 4.131 1.00 97.69 82 LEU A C 1
ATOM 636 O O . LEU A 1 82 ? -15.233 4.586 4.524 1.00 97.69 82 LEU A O 1
ATOM 640 N N . ALA A 1 83 ? -15.239 6.720 3.830 1.00 97.50 83 ALA A N 1
ATOM 641 C CA . ALA A 1 83 ? -16.687 6.892 3.905 1.00 97.50 83 ALA A CA 1
ATOM 642 C C . ALA A 1 83 ? -17.411 5.973 2.910 1.00 97.50 83 ALA A C 1
ATOM 644 O O . ALA A 1 83 ? -18.358 5.279 3.283 1.00 97.50 83 ALA A O 1
ATOM 645 N N . ALA A 1 84 ? -16.919 5.885 1.670 1.00 97.19 84 ALA A N 1
ATOM 646 C CA . ALA A 1 84 ? -17.455 4.968 0.667 1.00 97.19 84 ALA A CA 1
ATOM 647 C C . ALA A 1 84 ? -17.295 3.495 1.084 1.00 97.19 84 ALA A C 1
ATOM 649 O O . ALA A 1 84 ? -18.224 2.706 0.931 1.00 97.19 84 ALA A O 1
ATOM 650 N N . LEU A 1 85 ? -16.142 3.116 1.648 1.00 96.94 85 LEU A N 1
ATOM 651 C CA . LEU A 1 85 ? -15.923 1.766 2.186 1.00 96.94 85 LEU A CA 1
ATOM 652 C C . LEU A 1 85 ? -16.832 1.468 3.382 1.00 96.94 85 LEU A C 1
ATOM 654 O O . LEU A 1 85 ? -17.355 0.365 3.493 1.00 96.94 85 LEU A O 1
ATOM 658 N N . ARG A 1 86 ? -17.048 2.442 4.270 1.00 96.31 86 ARG A N 1
ATOM 659 C CA . ARG A 1 86 ? -17.945 2.308 5.421 1.00 96.31 86 ARG A CA 1
ATOM 660 C C . ARG A 1 86 ? -19.395 2.104 4.982 1.00 96.31 86 ARG A C 1
ATOM 662 O O . ARG A 1 86 ? -20.081 1.262 5.552 1.00 96.31 86 ARG A O 1
ATOM 669 N N . ALA A 1 87 ? -19.839 2.825 3.953 1.00 96.81 87 ALA A N 1
ATOM 670 C CA . ALA A 1 87 ? -21.163 2.644 3.363 1.00 96.81 87 ALA A CA 1
ATOM 671 C C . ALA A 1 87 ? -21.335 1.256 2.713 1.00 96.81 87 ALA A C 1
ATOM 673 O O . ALA A 1 87 ? -22.409 0.671 2.806 1.00 96.81 87 ALA A O 1
ATOM 674 N N . GLU A 1 88 ? -20.279 0.719 2.094 1.00 96.31 88 GLU A N 1
ATOM 675 C CA . GLU A 1 88 ? -20.267 -0.615 1.473 1.00 96.31 88 GLU A CA 1
ATOM 676 C C . GLU A 1 88 ? -20.255 -1.751 2.512 1.00 96.31 88 GLU A C 1
ATOM 678 O O . GLU A 1 88 ? -20.971 -2.738 2.364 1.00 96.31 88 GLU A O 1
ATOM 683 N N . LEU A 1 89 ? -19.436 -1.623 3.560 1.00 94.50 89 LEU A N 1
ATOM 684 C CA . LEU A 1 89 ? -19.172 -2.687 4.539 1.00 94.50 89 LEU A CA 1
ATOM 685 C C . LEU A 1 89 ? -20.113 -2.661 5.755 1.00 94.50 89 LEU A C 1
ATOM 687 O O . LEU A 1 89 ? -20.174 -3.638 6.500 1.00 94.50 89 LEU A O 1
ATOM 691 N N . GLY A 1 90 ? -20.833 -1.558 5.970 1.00 94.88 90 GLY A N 1
ATOM 692 C CA . GLY A 1 90 ? -21.730 -1.361 7.109 1.00 94.88 90 GLY A CA 1
ATOM 693 C C . GLY A 1 90 ? -21.049 -0.789 8.360 1.00 94.88 90 GLY A C 1
ATOM 694 O O . GLY A 1 90 ? -19.823 -0.655 8.445 1.00 94.88 90 GLY A O 1
ATOM 695 N N . SER A 1 91 ? -21.863 -0.427 9.357 1.00 93.62 91 SER A N 1
ATOM 696 C CA . SER A 1 91 ? -21.410 0.253 10.581 1.00 93.62 91 SER A CA 1
ATOM 697 C C . SER A 1 91 ? -20.617 -0.640 11.530 1.00 93.62 91 SER A C 1
ATOM 699 O O . SER A 1 91 ? -19.765 -0.127 12.241 1.00 93.62 91 SER A O 1
ATOM 701 N N . GLU A 1 92 ? -20.857 -1.952 11.519 1.00 94.44 92 GLU A N 1
ATOM 702 C CA . GLU A 1 92 ? -20.316 -2.871 12.532 1.00 94.44 92 GLU A CA 1
ATOM 703 C C . GLU A 1 92 ? -18.980 -3.508 12.137 1.00 94.44 92 GLU A C 1
ATOM 705 O O . GLU A 1 92 ? -18.204 -3.915 12.999 1.00 94.44 92 GLU A O 1
ATOM 710 N N . GLN A 1 93 ? -18.686 -3.603 10.836 1.00 94.25 93 GLN A N 1
ATOM 711 C CA . GLN A 1 93 ? -17.485 -4.279 10.347 1.00 94.25 93 GLN A CA 1
ATOM 712 C C . GLN A 1 93 ? -16.226 -3.473 10.721 1.00 94.25 93 GLN A C 1
ATOM 714 O O . GLN A 1 93 ? -16.112 -2.318 10.309 1.00 94.25 93 GLN A O 1
ATOM 719 N N . PRO A 1 94 ? -15.229 -4.039 11.424 1.00 95.12 94 PRO A N 1
ATOM 720 C CA . PRO A 1 94 ? -13.987 -3.322 11.695 1.00 95.12 94 PRO A CA 1
ATOM 721 C C . PRO A 1 94 ? -13.250 -2.957 10.405 1.00 95.12 94 PRO A C 1
ATOM 723 O O . PRO A 1 94 ? -12.977 -3.822 9.568 1.00 95.12 94 PRO A O 1
ATOM 726 N N . LEU A 1 95 ? -12.905 -1.676 10.256 1.00 97.00 95 LEU A N 1
ATOM 727 C CA . LEU A 1 95 ? -12.141 -1.165 9.116 1.00 97.00 95 LEU A CA 1
ATOM 728 C C . LEU A 1 95 ? -10.796 -0.631 9.598 1.00 97.00 95 LEU A C 1
ATOM 730 O O . LEU A 1 95 ? -10.734 0.097 10.585 1.00 97.00 95 LEU A O 1
ATOM 734 N N . TRP A 1 96 ? -9.724 -0.967 8.880 1.00 97.44 96 TRP A N 1
ATOM 735 C CA . TRP A 1 96 ? -8.360 -0.572 9.225 1.00 97.44 96 TRP A CA 1
ATOM 736 C C . TRP A 1 96 ? -7.704 0.226 8.099 1.00 97.44 96 TRP A C 1
ATOM 738 O O . TRP A 1 96 ? -7.510 -0.271 6.986 1.00 97.44 96 TRP A O 1
ATOM 748 N N . LEU A 1 97 ? -7.290 1.454 8.406 1.00 97.69 97 LEU A N 1
ATOM 749 C CA . LEU A 1 97 ? -6.389 2.237 7.571 1.00 97.69 97 LEU A CA 1
ATOM 750 C C . LEU A 1 97 ? -4.939 1.894 7.940 1.00 97.69 97 LEU A C 1
ATOM 752 O O . LEU A 1 97 ? -4.453 2.248 9.013 1.00 97.69 97 LEU A O 1
ATOM 756 N N . LEU A 1 98 ? -4.246 1.200 7.036 1.00 96.38 98 LEU A N 1
ATOM 757 C CA . LEU A 1 98 ? -2.834 0.838 7.194 1.00 96.38 98 LEU A CA 1
ATOM 758 C C . LEU A 1 98 ? -1.940 1.967 6.669 1.00 96.38 98 LEU A C 1
ATOM 760 O O . LEU A 1 98 ? -2.022 2.297 5.482 1.00 96.38 98 LEU A O 1
ATOM 764 N N . LEU A 1 99 ? -1.080 2.527 7.524 1.00 92.38 99 LEU A N 1
ATOM 765 C CA . LEU A 1 99 ? -0.181 3.639 7.198 1.00 92.38 99 LEU A CA 1
ATOM 766 C C . LEU A 1 99 ? 1.272 3.336 7.570 1.00 92.38 99 LEU A C 1
ATOM 768 O O . LEU A 1 99 ? 1.557 2.671 8.561 1.00 92.38 99 LEU A O 1
ATOM 772 N N . GLY A 1 100 ? 2.206 3.896 6.802 1.00 87.81 100 GLY A N 1
ATOM 773 C CA . GLY A 1 100 ? 3.595 4.056 7.238 1.00 87.81 100 GLY A CA 1
ATOM 774 C C . GLY A 1 100 ? 3.753 5.221 8.220 1.00 87.81 100 GLY A C 1
ATOM 775 O O . GLY A 1 100 ? 2.946 6.152 8.203 1.00 87.81 100 GLY A O 1
ATOM 776 N N . ALA A 1 101 ? 4.820 5.205 9.024 1.00 85.19 101 ALA A N 1
ATOM 777 C CA . ALA A 1 101 ? 5.124 6.270 9.984 1.00 85.19 101 ALA A CA 1
ATOM 778 C C . ALA A 1 101 ? 5.131 7.683 9.366 1.00 85.19 101 ALA A C 1
ATOM 780 O O . ALA A 1 101 ? 4.520 8.584 9.929 1.00 85.19 101 ALA A O 1
ATOM 781 N N . ASP A 1 102 ? 5.744 7.874 8.194 1.00 84.12 102 ASP A N 1
ATOM 782 C CA . ASP A 1 102 ? 5.831 9.200 7.559 1.00 84.12 102 ASP A CA 1
ATOM 783 C C . ASP A 1 102 ? 4.459 9.730 7.124 1.00 84.12 102 ASP A C 1
ATOM 785 O O . ASP A 1 102 ? 4.138 10.900 7.324 1.00 84.12 102 ASP A O 1
ATOM 789 N N . ALA A 1 103 ? 3.616 8.855 6.564 1.00 87.81 103 ALA A N 1
ATOM 790 C CA . ALA A 1 103 ? 2.250 9.211 6.188 1.00 87.81 103 ALA A CA 1
ATOM 791 C C . ALA A 1 103 ? 1.411 9.568 7.420 1.00 87.81 103 ALA A C 1
ATOM 793 O O . ALA A 1 103 ? 0.622 10.505 7.373 1.00 87.81 103 ALA A O 1
ATOM 794 N N . PHE A 1 104 ? 1.617 8.848 8.524 1.00 91.38 104 PHE A N 1
ATOM 795 C CA . PHE A 1 104 ? 0.938 9.112 9.782 1.00 91.38 104 PHE A CA 1
ATOM 796 C C . PHE A 1 104 ? 1.398 10.420 10.445 1.00 91.38 104 PHE A C 1
ATOM 798 O O . PHE A 1 104 ? 0.566 11.184 10.916 1.00 91.38 104 PHE A O 1
ATOM 805 N N . LEU A 1 105 ? 2.694 10.743 10.428 1.00 89.19 105 LEU A N 1
ATOM 806 C CA . LEU A 1 105 ? 3.192 12.036 10.922 1.00 89.19 105 LEU A CA 1
ATOM 807 C C . LEU A 1 105 ? 2.638 13.218 10.113 1.00 89.19 105 LEU A C 1
ATOM 809 O O . LEU A 1 105 ? 2.406 14.291 10.667 1.00 89.19 105 LEU A O 1
ATOM 813 N N . ALA A 1 106 ? 2.385 13.008 8.820 1.00 90.31 106 ALA A N 1
ATOM 814 C CA . ALA A 1 106 ? 1.744 13.981 7.944 1.00 90.31 106 ALA A CA 1
ATOM 815 C C . ALA A 1 106 ? 0.206 13.990 8.042 1.00 90.31 106 ALA A C 1
ATOM 817 O O . ALA A 1 106 ? -0.420 14.819 7.392 1.00 90.31 106 ALA A O 1
ATOM 818 N N . LEU A 1 107 ? -0.419 13.111 8.834 1.00 93.19 107 LEU A N 1
ATOM 819 C CA . LEU A 1 107 ? -1.878 12.974 8.902 1.00 93.19 107 LEU A CA 1
ATOM 820 C C . LEU A 1 107 ? -2.613 14.303 9.170 1.00 93.19 107 LEU A C 1
ATOM 822 O O . LEU A 1 107 ? -3.620 14.540 8.507 1.00 93.19 107 LEU A O 1
ATOM 826 N N . PRO A 1 108 ? -2.123 15.219 10.037 1.00 94.06 108 PRO A N 1
ATOM 827 C CA . PRO A 1 108 ? -2.820 16.479 10.289 1.00 94.06 108 PRO A CA 1
ATOM 828 C C . PRO A 1 108 ? -2.906 17.441 9.098 1.00 94.06 108 PRO A C 1
ATOM 830 O O . PRO A 1 108 ? -3.638 18.425 9.178 1.00 94.06 108 PRO A O 1
ATOM 833 N N . THR A 1 109 ? -2.162 17.192 8.015 1.00 92.44 109 THR A N 1
ATOM 834 C CA . THR A 1 109 ? -2.243 17.986 6.779 1.00 92.44 109 THR A CA 1
ATOM 835 C C . THR A 1 109 ? -3.303 17.464 5.807 1.00 92.44 109 THR A C 1
ATOM 837 O O . THR A 1 109 ? -3.567 18.107 4.792 1.00 92.44 109 THR A O 1
ATOM 840 N N . TRP A 1 110 ? -3.904 16.303 6.090 1.00 93.44 110 TRP A N 1
ATOM 841 C CA . TRP A 1 110 ? -4.883 15.673 5.212 1.00 93.44 110 TRP A CA 1
ATOM 842 C C . TRP A 1 110 ? -6.261 16.311 5.385 1.00 93.44 110 TRP A C 1
ATOM 844 O O . TRP A 1 110 ? -6.640 16.750 6.475 1.00 93.44 110 TRP A O 1
ATOM 854 N N . HIS A 1 111 ? -7.031 16.322 4.300 1.00 94.12 111 HIS A N 1
ATOM 855 C CA . HIS A 1 111 ? -8.418 16.770 4.300 1.00 94.12 111 HIS A CA 1
ATOM 856 C C . HIS A 1 111 ? -9.251 16.006 5.335 1.00 94.12 111 HIS A C 1
ATOM 858 O O . HIS A 1 111 ? -9.290 14.775 5.318 1.00 94.12 111 HIS A O 1
ATOM 864 N N . GLU A 1 112 ? -9.885 16.752 6.244 1.00 95.81 112 GLU A N 1
ATOM 865 C CA . GLU A 1 112 ? -10.771 16.234 7.298 1.00 95.81 112 GLU A CA 1
ATOM 866 C C . GLU A 1 112 ? -10.173 15.068 8.109 1.00 95.81 112 GLU A C 1
ATOM 868 O O . GLU A 1 112 ? -10.872 14.158 8.546 1.00 95.81 112 GLU A O 1
ATOM 873 N N . TRP A 1 113 ? -8.861 15.109 8.365 1.00 95.94 113 TRP A N 1
ATOM 874 C CA . TRP A 1 113 ? -8.110 13.997 8.959 1.00 95.94 113 TRP A CA 1
ATOM 875 C C . TRP A 1 113 ? -8.667 13.442 10.282 1.00 95.94 113 TRP A C 1
ATOM 877 O O . TRP A 1 113 ? -8.443 12.276 10.597 1.00 95.94 113 TRP A O 1
ATOM 887 N N . ARG A 1 114 ? -9.400 14.248 11.062 1.00 96.56 114 ARG A N 1
ATOM 888 C CA . ARG A 1 114 ? -10.036 13.793 12.309 1.00 96.56 114 ARG A CA 1
ATOM 889 C C . ARG A 1 114 ? -11.196 12.827 12.069 1.00 96.56 114 ARG A C 1
ATOM 891 O O . ARG A 1 114 ? -11.359 11.892 12.845 1.00 96.56 114 ARG A O 1
ATOM 898 N N . GLN A 1 115 ? -11.947 12.987 10.978 1.00 97.56 115 GLN A N 1
ATOM 899 C CA . GLN A 1 115 ? -13.039 12.066 10.638 1.00 97.56 115 GLN A CA 1
ATOM 900 C C . GLN A 1 115 ? -12.530 10.663 10.300 1.00 97.56 115 GLN A C 1
ATOM 902 O O . GLN A 1 115 ? -13.263 9.685 10.419 1.00 97.56 115 GLN A O 1
ATOM 907 N N . LEU A 1 116 ? -11.250 10.521 9.939 1.00 97.44 116 LEU A N 1
ATOM 908 C CA . LEU A 1 116 ? -10.652 9.213 9.671 1.00 97.44 116 LEU A CA 1
ATOM 909 C C . LEU A 1 116 ? -10.775 8.273 10.879 1.00 97.44 116 LEU A C 1
ATOM 911 O O . LEU A 1 116 ? -10.966 7.074 10.686 1.00 97.44 116 LEU A O 1
ATOM 915 N N . PHE A 1 117 ? -10.719 8.808 12.105 1.00 96.50 117 PHE A N 1
ATOM 916 C CA . PHE A 1 117 ? -10.892 8.016 13.323 1.00 96.50 117 PHE A CA 1
ATOM 917 C C . PHE A 1 117 ? -12.335 7.539 13.520 1.00 96.50 117 PHE A C 1
ATOM 919 O O . PHE A 1 117 ? -12.552 6.517 14.155 1.00 96.50 117 PHE A O 1
ATOM 926 N N . GLU A 1 118 ? -13.330 8.239 12.983 1.00 96.00 118 GLU A N 1
ATOM 927 C CA . GLU A 1 118 ? -14.734 7.811 13.047 1.00 96.00 118 GLU A CA 1
ATOM 928 C C . GLU A 1 118 ? -15.030 6.719 12.012 1.00 96.00 118 GLU A C 1
ATOM 930 O O . GLU A 1 118 ? -15.888 5.863 12.216 1.00 96.00 118 GLU A O 1
ATOM 935 N N . LEU A 1 119 ? -14.282 6.717 10.907 1.00 97.75 119 LEU A N 1
ATOM 936 C CA . LEU A 1 119 ? -14.502 5.811 9.785 1.00 97.75 119 LEU A CA 1
ATOM 937 C C . LEU A 1 119 ? -13.696 4.514 9.886 1.00 97.75 119 LEU A C 1
ATOM 939 O O . LEU A 1 119 ? -14.152 3.487 9.378 1.00 97.75 119 LEU A O 1
ATOM 943 N N . ALA A 1 120 ? -12.520 4.530 10.516 1.00 97.69 120 ALA A N 1
ATOM 944 C CA . ALA A 1 120 ? -11.646 3.366 10.640 1.00 97.69 120 ALA A CA 1
ATOM 945 C C . ALA A 1 120 ? -10.782 3.406 11.912 1.00 97.69 120 ALA A C 1
ATOM 947 O O . ALA A 1 120 ? -10.539 4.453 12.511 1.00 97.69 120 ALA A O 1
ATOM 948 N N . HIS A 1 121 ? -10.259 2.249 12.308 1.00 97.25 121 HIS A N 1
ATOM 949 C CA . HIS A 1 121 ? -9.053 2.193 13.126 1.00 97.25 121 HIS A CA 1
ATOM 950 C C . HIS A 1 121 ? -7.834 2.522 12.254 1.00 97.25 121 HIS A C 1
ATOM 952 O O . HIS A 1 121 ? -7.825 2.262 11.048 1.00 97.25 121 HIS A O 1
ATOM 958 N N . ILE A 1 122 ? -6.771 3.049 12.854 1.00 96.62 122 ILE A N 1
ATOM 959 C CA . ILE A 1 122 ? -5.520 3.357 12.158 1.00 96.62 122 ILE A CA 1
ATOM 960 C C . ILE A 1 122 ? -4.415 2.452 12.695 1.00 96.62 122 ILE A C 1
ATOM 962 O O . ILE A 1 122 ? -4.090 2.490 13.880 1.00 96.62 122 ILE A O 1
ATOM 966 N N . ALA A 1 123 ? -3.806 1.657 11.816 1.00 94.56 123 ALA A N 1
ATOM 967 C CA . ALA A 1 123 ? -2.618 0.874 12.136 1.00 94.56 123 ALA A CA 1
ATOM 968 C C . ALA A 1 123 ? -1.392 1.506 11.480 1.00 94.56 123 ALA A C 1
ATOM 970 O O . ALA A 1 123 ? -1.327 1.655 10.258 1.00 94.56 123 ALA A O 1
ATOM 971 N N . VAL A 1 124 ? -0.409 1.864 12.300 1.00 91.62 124 VAL A N 1
ATOM 972 C CA . VAL A 1 124 ? 0.797 2.564 11.870 1.00 91.62 124 VAL A CA 1
ATOM 973 C C . VAL A 1 124 ? 1.999 1.641 11.969 1.00 91.62 124 VAL A C 1
ATOM 975 O O . VAL A 1 124 ? 2.347 1.142 13.040 1.00 91.62 124 VAL A O 1
ATOM 978 N N . ALA A 1 125 ? 2.654 1.447 10.834 1.00 87.19 125 ALA A N 1
ATOM 979 C CA . ALA A 1 125 ? 3.911 0.740 10.708 1.00 87.19 125 ALA A CA 1
ATOM 980 C C . ALA A 1 125 ? 5.067 1.613 11.208 1.00 87.19 125 ALA A C 1
ATOM 982 O O . ALA A 1 125 ? 5.517 2.534 10.517 1.00 87.19 125 ALA A O 1
ATOM 983 N N . ALA A 1 126 ? 5.567 1.309 12.402 1.00 76.75 126 ALA A N 1
ATOM 984 C CA . ALA A 1 126 ? 6.770 1.908 12.955 1.00 76.75 126 ALA A CA 1
ATOM 985 C C . ALA A 1 126 ? 7.991 1.073 12.545 1.00 76.75 126 ALA A C 1
ATOM 987 O O . ALA A 1 126 ? 8.154 -0.074 12.973 1.00 76.75 126 ALA A O 1
ATOM 988 N N . ARG A 1 127 ? 8.869 1.652 11.717 1.00 67.31 127 ARG A N 1
ATOM 989 C CA . ARG A 1 127 ? 10.174 1.045 11.414 1.00 67.31 127 ARG A CA 1
ATOM 990 C C . ARG A 1 127 ? 11.048 1.039 12.686 1.00 67.31 127 ARG A C 1
ATOM 992 O O . ARG A 1 127 ? 10.921 1.945 13.512 1.00 67.31 127 ARG A O 1
ATOM 999 N N . PRO A 1 128 ? 11.953 0.070 12.871 1.00 57.16 128 PRO A N 1
ATOM 1000 C CA . PRO A 1 128 ? 12.984 0.134 13.905 1.00 57.16 128 PRO A CA 1
ATOM 1001 C C . PRO A 1 128 ? 13.785 1.437 13.798 1.00 57.16 128 PRO A C 1
ATOM 1003 O O . PRO A 1 128 ? 14.226 1.804 12.713 1.00 57.16 128 PRO A O 1
ATOM 1006 N N . GLY A 1 129 ? 13.921 2.165 14.909 1.00 54.81 129 GLY A N 1
ATOM 1007 C CA . GLY A 1 129 ? 14.549 3.492 14.926 1.00 54.81 129 GLY A CA 1
ATOM 1008 C C . GLY A 1 129 ? 13.675 4.631 14.381 1.00 54.81 129 GLY A C 1
ATOM 1009 O O . GLY A 1 129 ? 14.134 5.770 14.336 1.00 54.81 129 GLY A O 1
ATOM 1010 N N . ALA A 1 130 ? 12.422 4.367 13.984 1.00 56.66 130 ALA A N 1
ATOM 1011 C CA . ALA A 1 130 ? 11.517 5.416 13.537 1.00 56.66 130 ALA A CA 1
ATOM 1012 C C . ALA A 1 130 ? 11.260 6.422 14.661 1.00 56.66 130 ALA A C 1
ATOM 1014 O O . ALA A 1 130 ? 10.796 6.068 15.749 1.00 56.66 130 ALA A O 1
ATOM 1015 N N . ARG A 1 131 ? 11.464 7.695 14.317 1.00 58.25 131 ARG A N 1
AT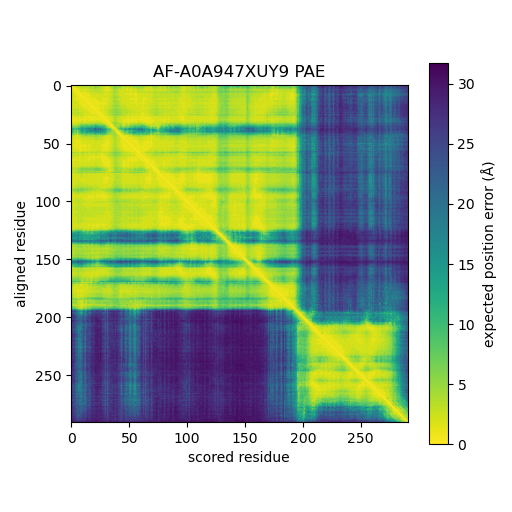OM 1016 C CA . ARG A 1 131 ? 11.138 8.874 15.125 1.00 58.25 131 ARG A CA 1
ATOM 1017 C C . ARG A 1 131 ? 9.730 8.854 15.711 1.00 58.25 131 ARG A C 1
ATOM 1019 O O . ARG A 1 131 ? 9.497 9.490 16.716 1.00 58.25 131 ARG A O 1
ATOM 1026 N N . LEU A 1 132 ? 8.794 8.115 15.118 1.00 60.34 132 LEU A N 1
ATOM 1027 C CA . LEU A 1 132 ? 7.427 7.994 15.622 1.00 60.34 132 LEU A CA 1
ATOM 1028 C C . LEU A 1 132 ? 7.346 7.432 17.055 1.00 60.34 132 LEU A C 1
ATOM 1030 O O . LEU A 1 132 ? 6.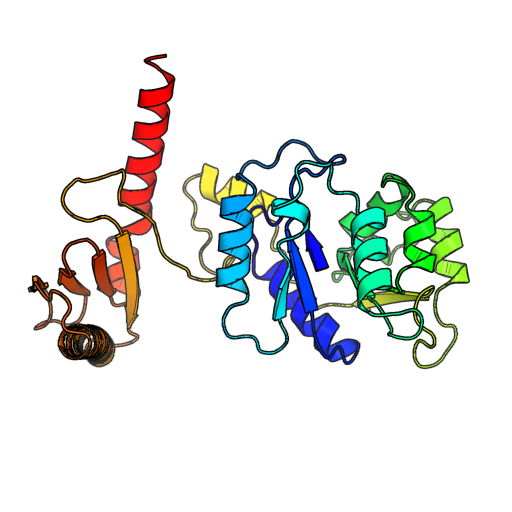425 7.767 17.790 1.00 60.34 132 LEU A O 1
ATOM 1034 N N . LEU A 1 133 ? 8.300 6.581 17.449 1.00 58.31 133 LEU A N 1
ATOM 1035 C CA . LEU A 1 133 ? 8.403 6.069 18.821 1.00 58.31 133 LEU A CA 1
ATOM 1036 C C . LEU A 1 133 ? 9.169 7.027 19.753 1.00 58.31 133 LEU A C 1
ATOM 1038 O O . LEU A 1 133 ? 9.271 6.760 20.947 1.00 58.31 133 LEU A O 1
ATOM 1042 N N . GLN A 1 134 ? 9.711 8.121 19.212 1.00 61.34 134 GLN A N 1
ATOM 1043 C CA . GLN A 1 134 ? 10.365 9.207 19.936 1.00 61.34 134 GLN A CA 1
ATOM 1044 C C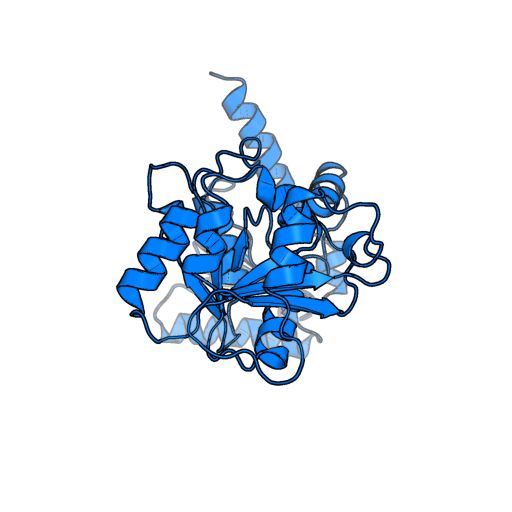 . GLN A 1 134 ? 9.352 10.363 20.044 1.00 61.34 134 GLN A C 1
ATOM 1046 O O . GLN A 1 134 ? 8.834 10.874 19.052 1.00 61.34 134 GLN A O 1
ATOM 1051 N N . SER A 1 135 ? 8.981 10.719 21.271 1.00 56.94 135 SER A N 1
ATOM 1052 C CA . SER A 1 135 ? 7.840 11.589 21.614 1.00 56.94 135 SER A CA 1
ATOM 1053 C C . SER A 1 135 ? 7.868 13.013 21.034 1.00 56.94 135 SER A C 1
ATOM 1055 O O . SER A 1 135 ? 6.870 13.726 21.103 1.00 56.94 135 SER A O 1
ATOM 1057 N N . ASP A 1 136 ? 9.007 13.423 20.500 1.00 65.88 136 ASP A N 1
ATOM 1058 C CA . ASP A 1 136 ? 9.412 14.781 20.147 1.00 65.88 136 ASP A CA 1
ATOM 1059 C C . ASP A 1 136 ? 9.194 15.123 18.662 1.00 65.88 136 ASP A C 1
ATOM 1061 O O . ASP A 1 136 ? 9.343 16.274 18.259 1.00 65.88 136 ASP A O 1
ATOM 1065 N N . VAL A 1 137 ? 8.783 14.149 17.843 1.00 75.12 137 VAL A N 1
ATOM 1066 C CA . VAL A 1 137 ? 8.599 14.335 16.388 1.00 75.12 137 VAL A CA 1
ATOM 1067 C C . VAL A 1 137 ? 7.125 14.362 15.977 1.00 75.12 137 VAL A C 1
ATOM 1069 O O . VAL A 1 137 ? 6.781 14.846 14.898 1.00 75.12 137 VAL A O 1
ATOM 1072 N N . MET A 1 138 ? 6.230 13.864 16.831 1.00 83.00 138 MET A N 1
ATOM 1073 C CA . MET A 1 138 ? 4.796 13.859 16.558 1.00 83.00 138 MET A CA 1
ATOM 1074 C C . MET A 1 138 ? 4.191 15.246 16.827 1.00 83.00 138 MET A C 1
ATOM 1076 O O . MET A 1 138 ? 4.387 15.774 17.921 1.00 83.00 138 MET A O 1
ATOM 1080 N N . PRO A 1 139 ? 3.412 15.828 15.893 1.00 87.44 139 PRO A N 1
ATOM 1081 C CA . PRO A 1 139 ? 2.683 17.064 16.167 1.00 87.44 139 PRO A CA 1
ATOM 1082 C C . PRO A 1 139 ? 1.785 16.909 17.400 1.00 87.44 139 PRO A C 1
ATOM 1084 O O . PRO A 1 139 ? 1.066 15.917 17.510 1.00 87.44 139 PRO A O 1
ATOM 1087 N N . GLU A 1 140 ? 1.764 17.897 18.299 1.00 87.88 140 GLU A N 1
ATOM 1088 C CA . GLU A 1 140 ? 0.998 17.819 19.559 1.00 87.88 140 GLU A CA 1
ATOM 1089 C C . GLU A 1 140 ? -0.498 17.533 19.331 1.00 87.88 140 GLU A C 1
ATOM 1091 O O . GLU A 1 140 ? -1.111 16.740 20.044 1.00 87.88 140 GLU A O 1
ATOM 1096 N N . ILE A 1 141 ? -1.079 18.082 18.258 1.00 90.25 141 ILE A N 1
ATOM 1097 C CA . ILE A 1 141 ? -2.465 17.788 17.865 1.00 90.25 141 ILE A CA 1
ATOM 1098 C C . ILE A 1 141 ? -2.697 16.308 17.536 1.00 90.25 141 ILE A C 1
ATOM 1100 O O . ILE A 1 141 ? -3.768 15.786 17.827 1.00 90.25 141 ILE A O 1
ATOM 1104 N N . LEU A 1 142 ? -1.708 15.628 16.952 1.00 90.75 142 LEU A N 1
ATOM 1105 C CA . LEU A 1 142 ? -1.785 14.206 16.630 1.00 90.75 142 LEU A CA 1
ATOM 1106 C C . LEU A 1 142 ? -1.532 13.357 17.879 1.00 90.75 142 LEU A C 1
ATOM 1108 O O . LEU A 1 142 ? -2.217 12.363 18.099 1.00 90.75 142 LEU A O 1
ATOM 1112 N N . LYS A 1 143 ? -0.598 13.780 18.733 1.00 89.19 143 LYS A N 1
ATOM 1113 C CA . LYS A 1 143 ? -0.265 13.121 20.001 1.00 89.19 143 LYS A CA 1
ATOM 1114 C C . LYS A 1 143 ? -1.459 13.036 20.951 1.00 89.19 143 LYS A C 1
ATOM 1116 O O . LYS A 1 143 ? -1.669 11.991 21.568 1.00 89.19 143 LYS A O 1
ATOM 1121 N N . ASN A 1 144 ? -2.264 14.096 21.022 1.00 89.56 144 ASN A N 1
ATOM 1122 C CA . ASN A 1 144 ? -3.500 14.106 21.805 1.00 89.56 144 ASN A CA 1
ATOM 1123 C C . ASN A 1 144 ? -4.506 13.063 21.297 1.00 89.56 144 ASN A C 1
ATOM 1125 O O . ASN A 1 144 ? -5.009 12.276 22.095 1.00 89.56 144 ASN A O 1
ATOM 1129 N N . GLU A 1 145 ? -4.740 12.994 19.982 1.00 91.88 145 GLU A N 1
ATOM 1130 C CA . GLU A 1 145 ? -5.630 11.981 19.390 1.00 91.88 145 GLU A CA 1
ATOM 1131 C C . GLU A 1 145 ? -5.108 10.561 19.638 1.00 91.88 145 GLU A C 1
ATOM 1133 O O . GLU A 1 145 ? -5.866 9.683 20.038 1.00 91.88 145 GLU A O 1
ATOM 1138 N N . VAL A 1 146 ? -3.803 10.326 19.458 1.00 89.00 146 VAL A N 1
ATOM 1139 C CA . VAL A 1 146 ? -3.185 9.014 19.712 1.00 89.00 146 VAL A CA 1
ATOM 1140 C C . VAL A 1 146 ? -3.372 8.590 21.163 1.00 89.00 146 VAL A C 1
ATOM 1142 O O . VAL A 1 146 ? -3.791 7.465 21.413 1.00 89.00 146 VAL A O 1
ATOM 1145 N N . SER A 1 147 ? -3.108 9.485 22.114 1.00 88.12 147 SER A N 1
ATOM 1146 C CA . SER A 1 147 ? -3.189 9.171 23.546 1.00 88.12 147 SER A CA 1
ATOM 1147 C C . SER A 1 147 ? -4.615 8.828 23.989 1.00 88.12 147 SER A C 1
ATOM 1149 O O . SER A 1 147 ? -4.800 8.007 24.879 1.00 88.12 147 SER A O 1
ATOM 1151 N N . GLN A 1 148 ? -5.628 9.420 23.349 1.00 89.56 148 GLN A N 1
ATOM 1152 C CA . GLN A 1 148 ? -7.042 9.139 23.625 1.00 89.56 148 GLN A CA 1
ATOM 1153 C C . GLN A 1 148 ? -7.549 7.849 22.964 1.00 89.56 148 GLN A C 1
ATOM 1155 O O . GLN A 1 148 ? -8.590 7.326 23.354 1.00 89.56 148 GLN A O 1
ATOM 1160 N N . ARG A 1 149 ? -6.845 7.355 21.940 1.00 91.56 149 ARG A N 1
ATOM 1161 C CA . ARG A 1 149 ? -7.312 6.282 21.044 1.00 91.56 149 ARG A CA 1
ATOM 1162 C C . ARG A 1 149 ? -6.450 5.027 21.082 1.00 91.56 149 ARG A C 1
ATOM 1164 O O . ARG A 1 149 ? -6.791 4.033 20.435 1.00 91.56 149 ARG A O 1
ATOM 1171 N N . GLN A 1 150 ? -5.326 5.061 21.789 1.00 87.38 150 GLN A N 1
ATOM 1172 C CA . GLN A 1 150 ? -4.540 3.866 22.046 1.00 87.38 150 GLN A CA 1
ATOM 1173 C C . GLN A 1 150 ? -5.310 2.956 23.011 1.00 87.38 150 GLN A C 1
ATOM 1175 O O . GLN A 1 150 ? -5.736 3.414 24.072 1.00 87.38 150 GLN A O 1
ATOM 1180 N N . PRO A 1 151 ? -5.516 1.677 22.661 1.00 83.06 151 PRO A N 1
ATOM 1181 C CA . PRO A 1 151 ? -6.134 0.733 23.579 1.00 83.06 151 PRO A CA 1
ATOM 1182 C C . PRO A 1 151 ? -5.240 0.570 24.811 1.00 83.06 151 PRO A C 1
ATOM 1184 O O . PRO A 1 151 ? -4.040 0.329 24.680 1.00 83.06 151 PRO A O 1
ATOM 1187 N N . VAL A 1 152 ? -5.837 0.736 25.993 1.00 63.41 152 VAL A N 1
ATOM 1188 C CA . VAL A 1 152 ? -5.102 0.765 27.266 1.00 63.41 152 VAL A CA 1
ATOM 1189 C C . VAL A 1 152 ? -4.719 -0.639 27.736 1.00 63.41 152 VAL A C 1
ATOM 1191 O O . VAL A 1 152 ? -3.680 -0.770 28.354 1.00 63.41 152 VAL A O 1
ATOM 1194 N N . ASP A 1 153 ? -5.470 -1.681 27.373 1.00 57.38 153 ASP A N 1
ATOM 1195 C CA . ASP A 1 153 ? -5.101 -3.097 27.505 1.00 57.38 153 ASP A CA 1
ATOM 1196 C C . ASP A 1 153 ? -6.134 -3.942 26.729 1.00 57.38 153 ASP A C 1
ATOM 1198 O O . ASP A 1 153 ? -7.331 -3.651 26.775 1.00 57.38 153 ASP A O 1
ATOM 1202 N N . GLY A 1 154 ? -5.702 -4.988 26.013 1.00 64.31 154 GLY A N 1
ATOM 1203 C CA . GLY A 1 154 ? -6.594 -5.928 25.307 1.00 64.31 154 GLY A CA 1
ATOM 1204 C C . GLY A 1 154 ? -6.808 -5.683 23.798 1.00 64.31 154 GLY A C 1
ATOM 1205 O O . GLY A 1 154 ? -6.190 -4.794 23.204 1.00 64.31 154 GLY A O 1
ATOM 1206 N N . PRO A 1 155 ? -7.624 -6.528 23.133 1.00 71.00 155 PRO A N 1
ATOM 1207 C CA . PRO A 1 155 ? -7.890 -6.426 21.700 1.00 71.00 155 PRO A CA 1
ATOM 1208 C C . PRO A 1 155 ? -8.690 -5.161 21.372 1.00 71.00 155 PRO A C 1
ATOM 1210 O O . PRO A 1 155 ? -9.558 -4.736 22.132 1.00 71.00 155 PRO A O 1
ATOM 1213 N N . VAL A 1 156 ? -8.411 -4.572 20.210 1.00 84.38 156 VAL A N 1
ATOM 1214 C CA . VAL A 1 156 ? -9.189 -3.439 19.700 1.00 84.38 156 VAL A CA 1
ATOM 1215 C C . VAL A 1 156 ? -10.626 -3.887 19.443 1.00 84.38 156 VAL A C 1
ATOM 1217 O O . VAL A 1 156 ? -10.852 -4.889 18.768 1.00 84.38 156 VAL A O 1
ATOM 1220 N N . SER A 1 157 ? -11.578 -3.141 20.004 1.00 82.88 157 SER A N 1
ATOM 1221 C CA . SER A 1 157 ? -13.013 -3.404 19.909 1.00 82.88 157 SER A CA 1
ATOM 1222 C C . SER A 1 157 ? -13.719 -2.289 19.143 1.00 82.88 157 SER A C 1
ATOM 1224 O O . SER A 1 157 ? -13.280 -1.137 19.157 1.00 82.88 157 SER A O 1
ATOM 1226 N N . GLY A 1 158 ? -14.847 -2.634 18.528 1.00 91.69 158 GLY A N 1
ATOM 1227 C CA . GLY A 1 158 ? -15.665 -1.725 17.735 1.00 91.69 158 GLY A CA 1
ATOM 1228 C C . GLY A 1 158 ? -15.250 -1.653 16.262 1.00 91.69 158 GLY A C 1
ATOM 1229 O O . GLY A 1 158 ? -14.351 -2.374 15.830 1.00 91.69 158 GLY A O 1
ATOM 1230 N N . PRO A 1 159 ? -15.941 -0.813 15.475 1.00 95.12 159 PRO A N 1
ATOM 1231 C CA . PRO A 1 159 ? -15.738 -0.737 14.031 1.00 95.12 159 PRO A CA 1
ATOM 1232 C C . PRO A 1 159 ? -14.651 0.259 13.589 1.00 95.12 159 PRO A C 1
ATOM 1234 O O . PRO A 1 159 ? -14.165 0.167 12.453 1.00 95.12 159 PRO A O 1
ATOM 1237 N N . ALA A 1 160 ? -14.321 1.237 14.442 1.00 96.56 160 ALA A N 1
ATOM 1238 C CA . ALA A 1 160 ? -13.389 2.336 14.185 1.00 96.56 160 ALA A CA 1
ATOM 1239 C C . ALA A 1 160 ? -12.900 2.989 15.497 1.00 96.56 160 ALA A C 1
ATOM 1241 O O . ALA A 1 160 ? -13.354 2.633 16.584 1.00 96.56 160 ALA A O 1
ATOM 1242 N N . GLY A 1 161 ? -11.985 3.964 15.407 1.00 95.25 161 GLY A N 1
ATOM 1243 C CA . GLY A 1 161 ? -11.669 4.868 16.526 1.00 95.25 161 GLY A CA 1
ATOM 1244 C C . GLY A 1 161 ? -10.336 4.643 17.217 1.00 95.25 161 GLY A C 1
ATOM 1245 O O . GLY A 1 161 ? -9.872 5.547 17.909 1.00 95.25 161 GLY A O 1
ATOM 1246 N N . SER A 1 162 ? -9.704 3.489 17.014 1.00 95.44 162 SER A N 1
ATOM 1247 C CA . SER A 1 162 ? -8.454 3.128 17.702 1.00 95.44 162 SER A CA 1
ATOM 1248 C C . SER A 1 162 ? -7.221 3.404 16.858 1.00 95.44 162 SER A C 1
ATOM 1250 O O . SER A 1 162 ? -7.259 3.283 15.633 1.00 95.44 162 SER A O 1
ATOM 1252 N N . VAL A 1 163 ? -6.103 3.697 17.520 1.00 93.94 163 VAL A N 1
ATOM 1253 C CA . VAL A 1 163 ? -4.794 3.842 16.874 1.00 93.94 163 VAL A CA 1
ATOM 1254 C C . VAL A 1 163 ? -3.830 2.800 17.428 1.00 93.94 163 VAL A C 1
ATOM 1256 O O . VAL A 1 163 ? -3.593 2.742 18.633 1.00 93.94 163 VAL A O 1
ATOM 1259 N N . LEU A 1 164 ? -3.246 1.989 16.545 1.00 91.25 164 LEU A N 1
ATOM 1260 C CA . LEU A 1 164 ? -2.247 0.981 16.888 1.00 91.25 164 LEU A CA 1
ATOM 1261 C C . LEU A 1 164 ? -0.904 1.297 16.244 1.00 91.25 164 LEU A C 1
ATOM 1263 O O . LEU A 1 164 ? -0.801 1.426 15.027 1.00 91.25 164 LEU A O 1
ATOM 1267 N N . LEU A 1 165 ? 0.147 1.330 17.059 1.00 88.44 165 LEU A N 1
ATOM 1268 C CA . LEU A 1 165 ? 1.524 1.386 16.582 1.00 88.44 165 LEU A CA 1
ATOM 1269 C C . LEU A 1 165 ? 2.090 -0.037 16.558 1.00 88.44 165 LEU A C 1
ATOM 1271 O O . LEU A 1 165 ? 2.175 -0.698 17.594 1.00 88.44 165 LEU A O 1
ATOM 1275 N N . ARG A 1 166 ? 2.472 -0.526 15.378 1.00 85.56 166 ARG A N 1
ATOM 1276 C CA . ARG A 1 166 ? 3.074 -1.852 15.198 1.00 85.56 166 ARG A CA 1
ATOM 1277 C C . ARG A 1 166 ? 4.533 -1.704 14.798 1.00 85.56 166 ARG A C 1
ATOM 1279 O O . ARG A 1 166 ? 4.846 -1.045 13.808 1.00 85.56 166 ARG A O 1
ATOM 1286 N N . LYS A 1 167 ? 5.424 -2.344 15.554 1.00 82.94 167 LYS A N 1
ATOM 1287 C CA . LYS A 1 167 ? 6.810 -2.546 15.119 1.00 82.94 167 LYS A CA 1
ATOM 1288 C C . LYS A 1 167 ? 6.803 -3.537 13.961 1.00 82.94 167 LYS A C 1
ATOM 1290 O O . LYS A 1 167 ? 6.157 -4.575 14.069 1.00 82.94 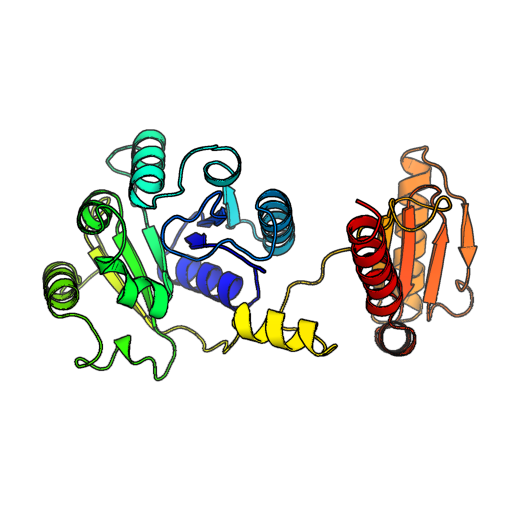167 LYS A O 1
ATOM 1295 N N . MET A 1 168 ? 7.503 -3.202 12.886 1.00 79.75 168 MET A N 1
ATOM 1296 C CA . MET A 1 168 ? 7.568 -4.029 11.678 1.00 79.75 168 MET A CA 1
ATOM 1297 C C . MET A 1 168 ? 8.992 -4.470 11.380 1.00 79.75 168 MET A C 1
ATOM 1299 O O . MET A 1 168 ? 9.950 -3.828 11.825 1.00 79.75 168 MET A O 1
ATOM 1303 N N . THR A 1 169 ? 9.136 -5.523 10.579 1.00 75.94 169 THR A N 1
ATOM 1304 C CA . THR A 1 169 ? 10.451 -5.886 10.039 1.00 75.94 169 THR A CA 1
ATOM 1305 C C . THR A 1 169 ? 10.969 -4.744 9.154 1.00 75.94 169 THR A C 1
ATOM 1307 O O . THR A 1 169 ? 10.251 -4.282 8.261 1.00 75.94 169 THR A O 1
ATOM 1310 N N . PRO A 1 170 ? 12.198 -4.245 9.380 1.00 65.81 170 PRO A N 1
ATOM 1311 C CA . PRO A 1 170 ? 12.745 -3.145 8.601 1.00 65.81 170 PRO A CA 1
ATOM 1312 C C . PRO A 1 170 ? 13.023 -3.601 7.168 1.00 65.81 170 PRO A C 1
ATOM 1314 O O . PRO A 1 170 ? 13.917 -4.408 6.933 1.00 65.81 170 PRO A O 1
ATOM 1317 N N . LEU A 1 171 ? 12.304 -3.028 6.207 1.00 71.31 171 LEU A N 1
ATOM 1318 C CA . LEU A 1 171 ? 12.730 -2.979 4.812 1.00 71.31 171 LEU A CA 1
ATOM 1319 C C . LEU A 1 171 ? 12.946 -1.514 4.457 1.00 71.31 171 LEU A C 1
ATOM 1321 O O . LEU A 1 171 ? 11.978 -0.766 4.293 1.00 71.31 171 LEU A O 1
ATOM 1325 N N . ASP A 1 172 ? 14.207 -1.092 4.368 1.00 75.88 172 ASP A N 1
ATOM 1326 C CA . ASP A 1 172 ? 14.540 0.279 3.984 1.00 75.88 172 ASP A CA 1
ATOM 1327 C C . ASP A 1 172 ? 14.455 0.455 2.463 1.00 75.88 172 ASP A C 1
ATOM 1329 O O . ASP A 1 172 ? 15.441 0.606 1.748 1.00 75.88 172 ASP A O 1
ATOM 1333 N N . ILE A 1 173 ? 13.227 0.344 1.959 1.00 74.25 173 ILE A N 1
ATOM 1334 C CA . ILE A 1 173 ? 12.887 0.477 0.548 1.00 74.25 173 ILE A CA 1
ATOM 1335 C C . ILE A 1 173 ? 11.912 1.642 0.431 1.00 74.25 173 ILE A C 1
ATOM 1337 O O . ILE A 1 173 ? 10.879 1.677 1.109 1.00 74.25 173 ILE A O 1
ATOM 1341 N N . SER A 1 174 ? 12.232 2.601 -0.435 1.00 76.06 174 SER A N 1
ATOM 1342 C CA . SER A 1 174 ? 11.348 3.720 -0.747 1.00 76.06 174 SER A CA 1
ATOM 1343 C C . SER A 1 174 ? 11.194 3.891 -2.250 1.00 76.06 174 SER A C 1
ATOM 1345 O O . SER A 1 174 ? 12.141 3.716 -3.015 1.00 76.06 174 SER A O 1
ATOM 1347 N N . ALA A 1 175 ? 9.993 4.288 -2.665 1.00 70.06 175 ALA A N 1
ATOM 1348 C CA . ALA A 1 175 ? 9.702 4.601 -4.056 1.00 70.06 175 ALA A CA 1
ATOM 1349 C C . ALA A 1 175 ? 10.636 5.695 -4.608 1.00 70.06 175 ALA A C 1
ATOM 1351 O O . ALA A 1 175 ? 11.081 5.590 -5.742 1.00 70.06 175 ALA A O 1
ATOM 1352 N N . THR A 1 176 ? 10.995 6.699 -3.798 1.00 74.06 176 THR A N 1
ATOM 1353 C CA . THR A 1 176 ? 11.962 7.738 -4.192 1.00 74.06 176 THR A CA 1
ATOM 1354 C C . THR A 1 176 ? 13.345 7.150 -4.458 1.00 74.06 176 THR A C 1
ATOM 1356 O O . THR A 1 176 ? 13.864 7.347 -5.546 1.00 74.06 176 THR A O 1
ATOM 1359 N N . ALA A 1 177 ? 13.897 6.340 -3.548 1.00 68.81 177 ALA A N 1
ATOM 1360 C CA . ALA A 1 177 ? 15.201 5.707 -3.765 1.00 68.81 177 ALA A CA 1
ATOM 1361 C C . ALA A 1 177 ? 15.204 4.760 -4.976 1.00 68.81 177 ALA A C 1
ATOM 1363 O O . ALA A 1 177 ? 16.207 4.667 -5.685 1.00 68.81 177 ALA A O 1
ATOM 1364 N N . ILE A 1 178 ? 14.080 4.086 -5.244 1.00 61.78 178 ILE A N 1
ATOM 1365 C CA . ILE A 1 178 ? 13.895 3.271 -6.449 1.00 61.78 178 ILE A CA 1
ATOM 1366 C C . ILE A 1 178 ? 13.916 4.156 -7.697 1.00 61.78 178 ILE A C 1
ATOM 1368 O O . ILE A 1 178 ? 14.692 3.880 -8.606 1.00 61.78 178 ILE A O 1
ATOM 1372 N N . ARG A 1 179 ? 13.125 5.237 -7.738 1.00 68.88 179 ARG A N 1
ATOM 1373 C CA . ARG A 1 179 ? 13.121 6.180 -8.868 1.00 68.88 179 ARG A CA 1
ATOM 1374 C C . ARG A 1 179 ? 14.501 6.801 -9.087 1.00 68.88 179 ARG A C 1
ATOM 1376 O O . ARG A 1 179 ? 14.958 6.830 -10.221 1.00 68.88 179 ARG A O 1
ATOM 1383 N N . ASP A 1 180 ? 15.200 7.203 -8.026 1.00 65.88 180 ASP A N 1
ATOM 1384 C CA . ASP A 1 180 ? 16.553 7.769 -8.106 1.00 65.88 180 ASP A CA 1
ATOM 1385 C C . ASP A 1 180 ? 17.579 6.743 -8.595 1.00 65.88 180 ASP A C 1
ATOM 1387 O O . ASP A 1 180 ? 18.537 7.095 -9.281 1.00 65.88 180 ASP A O 1
ATOM 1391 N N . THR A 1 181 ? 17.420 5.475 -8.209 1.00 59.16 181 THR A N 1
ATOM 1392 C CA . THR A 1 181 ? 18.247 4.367 -8.706 1.00 59.16 181 THR A CA 1
ATOM 1393 C C . THR A 1 181 ? 18.010 4.156 -10.195 1.00 59.16 181 THR A C 1
ATOM 1395 O O . THR A 1 181 ? 18.971 4.159 -10.958 1.00 59.16 181 THR A O 1
ATOM 1398 N N . LEU A 1 182 ? 16.748 4.071 -10.621 1.00 52.12 182 LEU A N 1
ATOM 1399 C CA . LEU A 1 182 ? 16.374 3.903 -12.027 1.00 52.12 182 LEU A CA 1
ATOM 1400 C C . LEU A 1 182 ? 16.814 5.097 -12.890 1.00 52.12 182 LEU A C 1
ATOM 1402 O O . LEU A 1 182 ? 17.350 4.904 -13.976 1.00 52.12 182 LEU A O 1
ATOM 1406 N N . ALA A 1 183 ? 16.667 6.327 -12.390 1.00 52.19 183 ALA A N 1
ATOM 1407 C CA . ALA A 1 183 ? 17.091 7.547 -13.081 1.00 52.19 183 ALA A CA 1
ATOM 1408 C C . ALA A 1 183 ? 18.612 7.619 -13.296 1.00 52.19 183 ALA A C 1
ATOM 1410 O O . ALA A 1 183 ? 19.075 8.280 -14.221 1.00 52.19 183 ALA A O 1
ATOM 1411 N N . ARG A 1 184 ? 19.391 6.930 -12.454 1.00 61.53 184 ARG A N 1
ATOM 1412 C CA . ARG A 1 184 ? 20.850 6.794 -12.577 1.00 61.53 184 ARG A CA 1
ATOM 1413 C C . ARG A 1 184 ? 21.272 5.521 -13.317 1.00 61.53 184 ARG A C 1
ATOM 1415 O O . ARG A 1 184 ? 22.435 5.143 -13.219 1.00 61.53 184 ARG A O 1
ATOM 1422 N N . HIS A 1 185 ? 20.350 4.858 -14.020 1.00 48.94 185 HIS A N 1
ATOM 1423 C CA . HIS A 1 185 ? 20.588 3.584 -14.712 1.00 48.94 185 HIS A CA 1
ATOM 1424 C C . HIS A 1 185 ? 21.067 2.457 -13.775 1.00 48.94 185 HIS A C 1
ATOM 1426 O O . HIS A 1 185 ? 21.769 1.534 -14.175 1.00 48.94 185 HIS A O 1
ATOM 1432 N N . GLY A 1 186 ? 20.709 2.536 -12.491 1.00 44.25 186 GLY A N 1
ATOM 1433 C CA . GLY A 1 186 ? 20.957 1.489 -11.509 1.00 44.25 186 GLY A CA 1
ATOM 1434 C C . GLY A 1 186 ? 19.858 0.426 -11.512 1.00 44.25 186 GLY A C 1
ATOM 1435 O O . GLY A 1 186 ? 18.725 0.661 -11.930 1.00 44.25 186 GLY A O 1
ATOM 1436 N N . SER A 1 187 ? 20.174 -0.752 -10.976 1.00 61.41 187 SER A N 1
ATOM 1437 C CA . SER A 1 187 ? 19.216 -1.855 -10.872 1.00 61.41 187 SER A CA 1
ATOM 1438 C C . SER A 1 187 ? 18.288 -1.695 -9.665 1.00 61.41 187 SER A C 1
ATOM 1440 O O . SER A 1 187 ? 18.751 -1.595 -8.531 1.00 61.41 187 SER A O 1
ATOM 1442 N N . ALA A 1 188 ? 16.974 -1.751 -9.901 1.00 58.72 188 ALA A N 1
ATOM 1443 C CA . ALA A 1 188 ? 15.950 -1.851 -8.854 1.00 58.72 188 ALA A CA 1
ATOM 1444 C C . ALA A 1 188 ? 15.549 -3.309 -8.533 1.00 58.72 188 ALA A C 1
ATOM 1446 O O . ALA A 1 188 ? 14.548 -3.553 -7.850 1.00 58.72 188 ALA A O 1
ATOM 1447 N N . ARG A 1 189 ? 16.310 -4.294 -9.035 1.00 59.50 189 ARG A N 1
ATOM 1448 C CA . ARG A 1 189 ? 16.064 -5.721 -8.785 1.00 59.50 189 ARG A CA 1
ATOM 1449 C C . ARG A 1 189 ? 16.085 -6.006 -7.284 1.00 59.50 189 ARG A C 1
ATOM 1451 O O . ARG A 1 189 ? 16.887 -5.429 -6.554 1.00 59.50 189 ARG A O 1
ATOM 1458 N N . TYR A 1 190 ? 15.197 -6.890 -6.836 1.00 65.44 190 TYR A N 1
ATOM 1459 C CA . TYR A 1 190 ? 14.987 -7.222 -5.419 1.00 65.44 190 TYR A CA 1
ATOM 1460 C C . TYR A 1 190 ? 14.425 -6.080 -4.553 1.00 65.44 190 TYR A C 1
ATOM 1462 O O . TYR A 1 190 ? 14.204 -6.277 -3.360 1.00 65.44 190 TYR A O 1
ATOM 1470 N N . LEU A 1 191 ? 14.134 -4.909 -5.133 1.00 63.06 191 LEU A N 1
ATOM 1471 C CA . LEU A 1 191 ? 13.372 -3.838 -4.477 1.00 63.06 191 LEU A CA 1
ATOM 1472 C C . LEU A 1 191 ? 11.896 -3.857 -4.904 1.00 63.06 191 LEU A C 1
ATOM 1474 O O . LEU A 1 191 ? 11.017 -3.449 -4.138 1.00 63.06 191 LEU A O 1
ATOM 1478 N N . LEU A 1 192 ? 11.634 -4.366 -6.111 1.00 66.81 192 LEU A N 1
ATOM 1479 C CA . LEU A 1 192 ? 10.328 -4.476 -6.757 1.00 66.81 192 LEU A CA 1
ATOM 1480 C C . LEU A 1 192 ? 9.975 -5.946 -7.049 1.00 66.81 192 LEU A C 1
ATOM 1482 O O . LEU A 1 192 ? 10.889 -6.740 -7.269 1.00 66.81 192 LEU A O 1
ATOM 1486 N N . PRO A 1 193 ? 8.681 -6.304 -7.104 1.00 66.38 193 PRO A N 1
ATOM 1487 C CA . PRO A 1 193 ? 8.236 -7.586 -7.655 1.00 66.38 193 PRO A CA 1
ATOM 1488 C C . PRO A 1 193 ? 8.587 -7.726 -9.145 1.00 66.38 193 PRO A C 1
ATOM 1490 O O . PRO A 1 193 ? 8.508 -6.753 -9.894 1.00 66.38 193 PRO A O 1
ATOM 1493 N N . ASP A 1 194 ? 8.919 -8.940 -9.586 1.00 58.38 194 ASP A N 1
ATOM 1494 C CA . ASP A 1 194 ? 9.289 -9.232 -10.976 1.00 58.38 194 ASP A CA 1
ATOM 1495 C C . ASP A 1 194 ? 8.035 -9.288 -11.883 1.00 58.38 194 ASP A C 1
ATOM 1497 O O . ASP A 1 194 ? 7.298 -10.273 -11.843 1.00 58.38 194 ASP A O 1
ATOM 1501 N N . ALA A 1 195 ? 7.752 -8.267 -12.712 1.00 54.66 195 ALA A N 1
ATOM 1502 C CA . ALA A 1 195 ? 6.648 -8.341 -13.689 1.00 54.66 195 ALA A CA 1
ATOM 1503 C C . ALA A 1 195 ? 6.839 -7.506 -14.991 1.00 54.66 195 ALA A C 1
ATOM 1505 O O . ALA A 1 195 ? 6.821 -6.284 -14.932 1.00 54.66 195 ALA A O 1
ATOM 1506 N N . VAL A 1 196 ? 6.959 -8.229 -16.130 1.00 45.25 196 VAL A N 1
ATOM 1507 C CA . VAL A 1 196 ? 6.716 -7.983 -17.596 1.00 45.25 196 VAL A CA 1
ATOM 1508 C C . VAL A 1 196 ? 6.815 -6.558 -18.193 1.00 45.25 196 VAL A C 1
ATOM 1510 O O . VAL A 1 196 ? 6.183 -5.628 -17.703 1.00 45.25 196 VAL A O 1
ATOM 1513 N N . LEU A 1 197 ? 7.477 -6.449 -19.357 1.00 53.22 197 LEU A N 1
ATOM 1514 C CA . LEU A 1 197 ? 7.637 -5.233 -20.174 1.00 53.22 197 LEU A CA 1
ATOM 1515 C C . LEU A 1 197 ? 6.651 -5.194 -21.366 1.00 53.22 197 LEU A C 1
ATOM 1517 O O . LEU A 1 197 ? 6.386 -6.222 -21.987 1.00 53.22 197 LEU A O 1
ATOM 1521 N N . ASP A 1 198 ? 6.113 -4.018 -21.698 1.00 48.28 198 ASP A N 1
ATOM 1522 C CA . ASP A 1 198 ? 5.250 -3.775 -22.873 1.00 48.28 198 ASP A CA 1
ATOM 1523 C C . ASP A 1 198 ? 6.098 -3.192 -24.021 1.00 48.28 198 ASP A C 1
ATOM 1525 O O . ASP A 1 198 ? 6.896 -2.293 -23.777 1.00 48.28 198 ASP A O 1
ATOM 1529 N N . THR A 1 199 ? 5.993 -3.710 -25.254 1.00 47.97 199 THR A N 1
ATOM 1530 C CA . THR A 1 199 ? 6.917 -3.359 -26.359 1.00 47.97 199 THR A CA 1
ATOM 1531 C C . THR A 1 199 ? 6.237 -2.928 -27.660 1.00 47.97 199 THR A C 1
ATOM 1533 O O . THR A 1 199 ? 6.927 -2.584 -28.620 1.00 47.97 199 THR A O 1
ATOM 1536 N N . GLY A 1 200 ? 4.906 -2.873 -27.728 1.00 40.59 200 GLY A N 1
ATOM 1537 C CA . GLY A 1 200 ? 4.175 -2.786 -29.003 1.00 40.59 200 GLY A CA 1
ATOM 1538 C C . GLY A 1 200 ? 4.225 -1.436 -29.699 1.00 40.59 200 GLY A C 1
ATOM 1539 O O . GLY A 1 200 ? 3.722 -1.270 -30.803 1.00 40.59 200 GLY A O 1
ATOM 1540 N N . LYS A 1 201 ? 4.884 -0.459 -29.076 1.00 43.53 201 LYS A N 1
ATOM 1541 C CA . LYS A 1 201 ? 5.166 0.857 -29.663 1.00 43.53 201 LYS A CA 1
ATOM 1542 C C . LYS A 1 201 ? 6.622 1.001 -30.126 1.00 43.53 201 LYS A C 1
ATOM 1544 O O . LYS A 1 201 ? 7.006 2.057 -30.638 1.00 43.53 201 LYS A O 1
ATOM 1549 N N . LEU A 1 202 ? 7.440 -0.041 -29.953 1.00 39.44 202 LEU A N 1
ATOM 1550 C CA . LEU A 1 202 ? 8.888 -0.031 -30.203 1.00 39.44 202 LEU A CA 1
ATOM 1551 C C . LEU A 1 202 ? 9.276 -0.737 -31.498 1.00 39.44 202 LEU A C 1
ATOM 1553 O O . LEU A 1 202 ? 10.260 -0.354 -32.124 1.00 39.44 202 LEU A O 1
ATOM 1557 N N . THR A 1 203 ? 8.494 -1.724 -31.923 1.00 39.72 203 THR A N 1
ATOM 1558 C CA . THR A 1 203 ? 8.749 -2.521 -33.123 1.00 39.72 203 THR A CA 1
ATOM 1559 C C . THR A 1 203 ? 7.431 -2.974 -33.744 1.00 39.72 203 THR A C 1
ATOM 1561 O O . THR A 1 203 ? 6.449 -3.161 -33.038 1.00 39.72 203 THR A O 1
ATOM 1564 N N . SER A 1 204 ? 7.403 -3.142 -35.067 1.00 44.84 204 SER A N 1
ATOM 1565 C CA . SER A 1 204 ? 6.271 -3.742 -35.788 1.00 44.84 204 SER A CA 1
ATOM 1566 C C . SER A 1 204 ? 6.350 -5.272 -35.846 1.00 44.84 204 SER A C 1
ATOM 1568 O O . SER A 1 204 ? 5.568 -5.889 -36.558 1.00 44.84 204 SER A O 1
ATOM 1570 N N . LEU A 1 205 ? 7.355 -5.869 -35.196 1.00 40.28 205 LEU A N 1
ATOM 1571 C CA . LEU A 1 205 ? 7.618 -7.308 -35.240 1.00 40.28 205 LEU A CA 1
ATOM 1572 C C . LEU A 1 205 ? 6.847 -8.081 -34.160 1.00 40.28 205 LEU A C 1
ATOM 1574 O O . LEU A 1 205 ? 6.570 -9.251 -34.373 1.00 40.28 205 LEU A O 1
ATOM 1578 N N . PHE A 1 206 ? 6.535 -7.446 -33.023 1.00 52.56 206 PHE A N 1
ATOM 1579 C CA . PHE A 1 206 ? 5.779 -8.024 -31.906 1.00 52.56 206 PHE A CA 1
ATOM 1580 C C . PHE A 1 206 ? 5.282 -6.920 -30.955 1.00 52.56 206 PHE A C 1
ATOM 1582 O O . PHE A 1 206 ? 5.935 -5.887 -30.784 1.00 52.56 206 PHE A O 1
ATOM 1589 N N . GLU A 1 207 ? 4.148 -7.143 -30.291 1.00 54.16 207 GLU A N 1
ATOM 1590 C CA . GLU A 1 207 ? 3.512 -6.190 -29.378 1.00 54.16 207 GLU A CA 1
ATOM 1591 C C . GLU A 1 207 ? 3.986 -6.281 -27.921 1.00 54.16 207 GLU A C 1
ATOM 1593 O O . GLU A 1 207 ? 3.917 -5.298 -27.189 1.00 54.16 207 GLU A O 1
ATOM 1598 N N . ARG A 1 208 ? 4.442 -7.438 -27.433 1.00 58.50 208 ARG A N 1
ATOM 1599 C CA . ARG A 1 208 ? 4.839 -7.589 -26.018 1.00 58.50 208 ARG A CA 1
ATOM 1600 C C . ARG A 1 208 ? 6.040 -8.503 -25.849 1.00 58.50 208 ARG A C 1
ATOM 1602 O O . ARG A 1 208 ? 6.176 -9.491 -26.565 1.00 58.50 208 ARG A O 1
ATOM 1609 N N . MET A 1 209 ? 6.862 -8.217 -24.839 1.00 65.88 209 MET A N 1
ATOM 1610 C CA . MET A 1 209 ? 8.012 -9.041 -24.480 1.00 65.88 209 MET A CA 1
ATOM 1611 C C . MET A 1 209 ? 7.876 -9.580 -23.056 1.00 65.88 209 MET A C 1
ATOM 1613 O O . MET A 1 209 ? 7.849 -8.844 -22.068 1.00 65.88 209 MET A O 1
ATOM 1617 N N . VAL A 1 210 ? 7.839 -10.901 -22.936 1.00 73.94 210 VAL A N 1
ATOM 1618 C CA . VAL A 1 210 ? 7.831 -11.596 -21.649 1.00 73.94 210 VAL A CA 1
ATOM 1619 C C . VAL A 1 210 ? 9.228 -12.132 -21.383 1.00 73.94 210 VAL A C 1
ATOM 1621 O O . VAL A 1 210 ? 9.743 -12.922 -22.164 1.00 73.94 210 VAL A O 1
ATOM 1624 N N . ILE A 1 211 ? 9.837 -11.740 -20.264 1.00 75.31 211 ILE A N 1
ATOM 1625 C CA . ILE A 1 211 ? 11.136 -12.276 -19.842 1.00 75.31 211 ILE A CA 1
ATOM 1626 C C . ILE A 1 211 ? 10.949 -13.078 -18.555 1.00 75.31 211 ILE A C 1
ATOM 1628 O O . ILE A 1 211 ? 10.662 -12.529 -17.486 1.00 75.31 211 ILE A O 1
ATOM 1632 N N . ALA A 1 212 ? 11.118 -14.391 -18.669 1.00 74.31 212 ALA A N 1
ATOM 1633 C CA . ALA A 1 212 ? 11.008 -15.369 -17.599 1.00 74.31 212 ALA A CA 1
ATOM 1634 C C . ALA A 1 212 ? 12.378 -15.981 -17.275 1.00 74.31 212 ALA A C 1
ATOM 1636 O O . ALA A 1 212 ? 13.275 -16.033 -18.117 1.00 74.31 212 ALA A O 1
ATOM 1637 N N . SER A 1 213 ? 12.534 -16.470 -16.044 1.00 80.62 213 SER A N 1
ATOM 1638 C CA . SER A 1 213 ? 13.778 -17.098 -15.595 1.00 80.62 213 SER A CA 1
ATOM 1639 C C . SER A 1 213 ? 13.568 -18.567 -15.235 1.00 80.62 213 SER A C 1
ATOM 1641 O O . SER A 1 213 ? 12.667 -18.892 -14.464 1.00 80.62 213 SER A O 1
ATOM 1643 N N . GLY A 1 214 ? 14.435 -19.442 -15.746 1.00 75.00 214 GLY A N 1
ATOM 1644 C CA . GLY A 1 214 ? 14.600 -20.816 -15.269 1.00 75.00 214 GLY A CA 1
ATOM 1645 C C . GLY A 1 214 ? 15.827 -20.924 -14.361 1.00 75.00 214 GLY A C 1
ATOM 1646 O O . GLY A 1 214 ? 16.812 -20.230 -14.561 1.00 75.00 214 GLY A O 1
ATOM 1647 N N . THR A 1 215 ? 15.805 -21.795 -13.357 1.00 81.50 215 THR A N 1
ATOM 1648 C CA . THR A 1 215 ? 16.933 -22.018 -12.427 1.00 81.50 215 THR A CA 1
ATOM 1649 C C . THR A 1 215 ? 17.964 -23.024 -12.952 1.00 81.50 215 THR A C 1
ATOM 1651 O O . THR A 1 215 ? 19.026 -23.187 -12.361 1.00 81.50 215 THR A O 1
ATOM 1654 N N . SER A 1 216 ? 17.670 -23.700 -14.065 1.00 85.81 216 SER A N 1
ATOM 1655 C CA . SER A 1 216 ? 18.572 -24.629 -14.758 1.00 85.81 216 SER A CA 1
ATOM 1656 C C . SER A 1 216 ? 18.195 -24.736 -16.232 1.00 85.81 216 SER A C 1
ATOM 1658 O O . SER A 1 216 ? 17.042 -24.486 -16.581 1.00 85.81 216 SER A O 1
ATOM 1660 N N . ASN A 1 217 ? 19.113 -25.202 -17.084 1.00 87.44 217 ASN A N 1
ATOM 1661 C CA . ASN A 1 217 ? 18.858 -25.351 -18.522 1.00 87.44 217 ASN A CA 1
ATOM 1662 C C . ASN A 1 217 ? 17.647 -26.255 -18.796 1.00 87.44 217 ASN A C 1
ATOM 1664 O O . ASN A 1 217 ? 16.844 -25.993 -19.688 1.00 87.44 217 ASN A O 1
ATOM 1668 N N . ARG A 1 218 ? 17.474 -27.304 -17.978 1.00 85.94 218 ARG A N 1
ATOM 1669 C CA . ARG A 1 218 ? 16.305 -28.191 -18.042 1.00 85.94 218 ARG A CA 1
ATOM 1670 C C . ARG A 1 218 ? 15.012 -27.437 -17.729 1.00 85.94 218 ARG A C 1
ATOM 1672 O O . ARG A 1 218 ? 14.019 -27.648 -18.414 1.00 85.94 218 ARG A O 1
ATOM 1679 N N . GLN A 1 219 ? 15.014 -26.581 -16.706 1.00 82.25 219 GLN A N 1
ATOM 1680 C CA . GLN A 1 219 ? 13.828 -25.810 -16.335 1.00 82.25 219 GLN A CA 1
ATOM 1681 C C . GLN A 1 219 ? 13.502 -24.737 -17.377 1.00 82.25 219 GLN A C 1
ATOM 1683 O O . GLN A 1 219 ? 12.332 -24.550 -17.686 1.00 82.25 219 GLN A O 1
ATOM 1688 N N . THR A 1 220 ? 14.512 -24.076 -17.947 1.00 82.88 220 THR A N 1
ATOM 1689 C CA . THR A 1 220 ? 14.337 -23.105 -19.036 1.00 82.88 220 THR A CA 1
ATOM 1690 C C . THR A 1 220 ? 13.629 -23.746 -20.231 1.00 82.88 220 THR A C 1
ATOM 1692 O O . THR A 1 220 ? 12.621 -23.219 -20.697 1.00 82.88 220 THR A O 1
ATOM 1695 N N . ARG A 1 221 ? 14.087 -24.929 -20.668 1.00 86.50 221 ARG A N 1
ATOM 1696 C CA . ARG A 1 221 ? 13.439 -25.696 -21.747 1.00 86.50 221 ARG A CA 1
ATOM 1697 C C . ARG A 1 221 ? 12.023 -26.119 -21.372 1.00 86.50 221 ARG A C 1
ATOM 1699 O O . ARG A 1 221 ? 11.097 -25.867 -22.126 1.00 86.50 221 ARG A O 1
ATOM 1706 N N . ALA A 1 222 ? 11.834 -26.673 -20.174 1.00 82.31 222 ALA A N 1
ATOM 1707 C CA . ALA A 1 222 ? 10.518 -27.119 -19.719 1.00 82.31 222 ALA A CA 1
ATOM 1708 C C . ALA A 1 222 ? 9.493 -25.973 -19.632 1.00 82.31 222 ALA A C 1
ATOM 1710 O O . ALA A 1 222 ? 8.324 -26.167 -19.954 1.00 82.31 222 ALA A O 1
ATOM 1711 N N . LEU A 1 223 ? 9.918 -24.781 -19.205 1.00 76.81 223 LEU A N 1
ATOM 1712 C CA . LEU A 1 223 ? 9.082 -23.581 -19.202 1.00 76.81 223 LEU A CA 1
ATOM 1713 C C . LEU A 1 223 ? 8.712 -23.170 -20.629 1.00 76.81 223 LEU A C 1
ATOM 1715 O O . LEU A 1 223 ? 7.537 -22.927 -20.896 1.00 76.81 223 LEU A O 1
ATOM 1719 N N . ALA A 1 224 ? 9.690 -23.136 -21.536 1.00 80.62 224 ALA A N 1
ATOM 1720 C CA . ALA A 1 224 ? 9.451 -22.777 -22.926 1.00 80.62 224 ALA A CA 1
ATOM 1721 C C . ALA A 1 224 ? 8.515 -23.777 -23.634 1.00 80.62 224 ALA A C 1
ATOM 1723 O O . ALA A 1 224 ? 7.561 -23.380 -24.302 1.00 80.62 224 ALA A O 1
ATOM 1724 N N . ASP A 1 225 ? 8.720 -25.074 -23.410 1.00 87.44 225 ASP A N 1
ATOM 1725 C CA . ASP A 1 225 ? 7.873 -26.133 -23.955 1.00 87.44 225 ASP A CA 1
ATOM 1726 C C . ASP A 1 225 ? 6.459 -26.097 -23.397 1.00 87.44 225 ASP A C 1
ATOM 1728 O O . ASP A 1 225 ? 5.503 -26.290 -24.143 1.00 87.44 225 ASP A O 1
ATOM 1732 N N . ASN A 1 226 ? 6.298 -25.809 -22.105 1.00 86.56 226 ASN A N 1
ATOM 1733 C CA . ASN A 1 226 ? 4.974 -25.680 -21.509 1.00 86.56 226 ASN A CA 1
ATOM 1734 C C . ASN A 1 226 ? 4.203 -24.510 -22.135 1.00 86.56 226 ASN A C 1
ATOM 1736 O O . ASN A 1 226 ? 3.053 -24.682 -22.532 1.00 86.56 226 ASN A O 1
ATOM 1740 N N . VAL A 1 227 ? 4.852 -23.353 -22.317 1.00 82.69 227 VAL A N 1
ATOM 1741 C CA . VAL A 1 227 ? 4.253 -22.220 -23.041 1.00 82.69 227 VAL A CA 1
ATOM 1742 C C . VAL A 1 227 ? 3.837 -22.652 -24.449 1.00 82.69 227 VAL A C 1
ATOM 1744 O O . VAL A 1 227 ? 2.691 -22.441 -24.840 1.00 82.69 227 VAL A O 1
ATOM 1747 N N . ARG A 1 228 ? 4.714 -23.345 -25.180 1.00 85.81 228 ARG A N 1
ATOM 1748 C CA . ARG A 1 228 ? 4.435 -23.838 -26.535 1.00 85.81 228 ARG A CA 1
ATOM 1749 C C . ARG A 1 228 ? 3.235 -24.785 -26.593 1.00 85.81 228 ARG A C 1
ATOM 1751 O O . ARG A 1 228 ? 2.374 -24.641 -27.459 1.00 85.8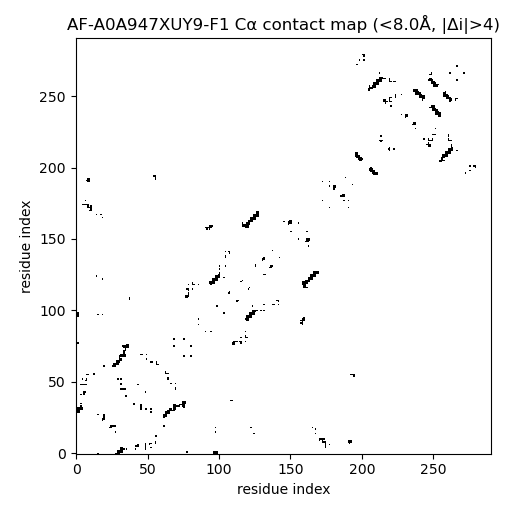1 228 ARG A O 1
ATOM 1758 N N . ILE A 1 229 ? 3.180 -25.755 -25.681 1.00 85.12 229 ILE A N 1
ATOM 1759 C CA . ILE A 1 229 ? 2.081 -26.722 -25.573 1.00 85.12 229 ILE A CA 1
ATOM 1760 C C . ILE A 1 229 ? 0.774 -25.980 -25.297 1.00 85.12 229 ILE A C 1
ATOM 1762 O O . ILE A 1 229 ? -0.208 -26.212 -25.994 1.00 85.12 229 ILE A O 1
ATOM 1766 N N . LYS A 1 230 ? 0.777 -25.037 -24.349 1.00 85.00 230 LYS A N 1
ATOM 1767 C CA . LYS A 1 230 ? -0.413 -24.259 -23.985 1.00 85.00 230 LYS A CA 1
ATOM 1768 C C . LYS A 1 230 ? -0.924 -23.384 -25.126 1.00 85.00 230 LYS A C 1
ATOM 1770 O O . LYS A 1 2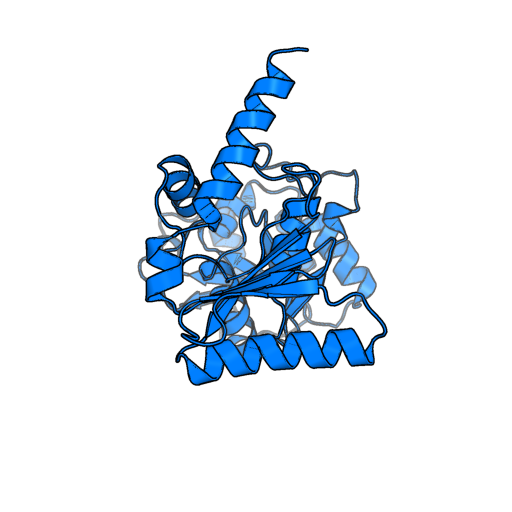30 ? -2.133 -23.284 -25.298 1.00 85.00 230 LYS A O 1
ATOM 1775 N N . MET A 1 231 ? -0.034 -22.800 -25.925 1.00 84.56 231 MET A N 1
ATOM 1776 C CA . MET A 1 231 ? -0.429 -22.027 -27.109 1.00 84.56 231 MET A CA 1
ATOM 1777 C C . MET A 1 231 ? -1.026 -22.917 -28.202 1.00 84.56 231 MET A C 1
ATOM 1779 O O . MET A 1 231 ? -2.077 -22.588 -28.744 1.00 84.56 231 MET A O 1
ATOM 1783 N N . LYS A 1 232 ? -0.448 -24.102 -28.448 1.00 84.56 232 LYS A N 1
ATOM 1784 C CA . LYS A 1 232 ? -1.038 -25.082 -29.378 1.00 84.56 232 LYS A CA 1
ATOM 1785 C C . LYS A 1 232 ? -2.405 -25.584 -28.913 1.00 84.56 232 LYS A C 1
ATOM 1787 O O . LYS A 1 232 ? -3.313 -25.699 -29.727 1.00 84.56 232 LYS A O 1
ATOM 1792 N N . GLU A 1 233 ? -2.556 -25.875 -27.621 1.00 86.12 233 GLU A N 1
ATOM 1793 C CA . GLU A 1 233 ? -3.838 -26.278 -27.022 1.00 86.12 233 GLU A CA 1
ATOM 1794 C C . GLU A 1 233 ? -4.905 -25.182 -27.147 1.00 86.12 233 GLU A C 1
ATOM 1796 O O . GLU A 1 233 ? -6.080 -25.494 -27.324 1.00 86.12 233 GLU A O 1
ATOM 1801 N N . ALA A 1 234 ? -4.501 -23.911 -27.084 1.00 81.19 234 ALA A N 1
ATOM 1802 C CA . ALA A 1 234 ? -5.382 -22.763 -27.270 1.00 81.19 234 ALA A CA 1
ATOM 1803 C C . ALA A 1 234 ? -5.724 -22.478 -28.747 1.00 81.19 234 ALA A C 1
ATOM 1805 O O . ALA A 1 234 ? -6.577 -21.638 -29.016 1.00 81.19 234 ALA A O 1
ATOM 1806 N N . GLY A 1 235 ? -5.093 -23.177 -29.699 1.00 83.69 235 GLY A N 1
ATOM 1807 C CA . GLY A 1 235 ? -5.248 -22.913 -31.133 1.00 83.69 235 GLY A CA 1
ATOM 1808 C C . GLY A 1 235 ? -4.561 -21.628 -31.603 1.00 83.69 235 GLY A C 1
ATOM 1809 O O . GLY A 1 235 ? -4.871 -21.141 -32.687 1.00 83.69 235 GLY A O 1
ATOM 1810 N N . GLU A 1 236 ? -3.644 -21.089 -30.800 1.00 84.00 236 GLU A N 1
ATOM 1811 C CA . GLU A 1 236 ? -2.925 -19.847 -31.074 1.00 84.00 236 GLU A CA 1
ATOM 1812 C C . GLU A 1 236 ? -1.668 -20.092 -31.918 1.00 84.00 236 GLU A C 1
ATOM 1814 O O . GLU A 1 236 ? -1.142 -21.211 -32.004 1.00 84.00 236 GLU A O 1
ATOM 1819 N N . TYR A 1 237 ? -1.166 -19.028 -32.546 1.00 75.69 237 TYR A N 1
ATOM 1820 C CA . TYR A 1 237 ? 0.055 -19.095 -33.342 1.00 75.69 237 TYR A CA 1
ATOM 1821 C C . TYR A 1 237 ? 1.269 -19.459 -32.476 1.00 75.69 237 TYR A C 1
ATOM 1823 O O . TYR A 1 237 ? 1.502 -18.907 -31.401 1.00 75.69 237 TYR A O 1
ATOM 1831 N N . VAL A 1 238 ? 2.073 -20.392 -32.982 1.00 80.88 238 VAL A N 1
ATOM 1832 C CA . VAL A 1 238 ? 3.371 -20.758 -32.418 1.00 80.88 238 VAL A CA 1
ATOM 1833 C C . VAL A 1 238 ? 4.374 -20.720 -33.556 1.00 80.88 238 VAL A C 1
ATOM 1835 O O . VAL A 1 238 ? 4.357 -21.592 -34.428 1.00 80.88 238 VAL A O 1
ATOM 1838 N N . GLY A 1 239 ? 5.210 -19.690 -33.547 1.00 75.00 239 GLY A N 1
ATOM 1839 C CA . GLY A 1 239 ? 6.273 -19.482 -34.513 1.00 75.00 239 GLY A CA 1
ATOM 1840 C C . GLY A 1 239 ? 7.538 -20.259 -34.162 1.00 75.00 239 GLY A C 1
ATOM 1841 O O . GLY A 1 239 ? 7.504 -21.347 -33.575 1.00 75.00 239 GLY A O 1
ATOM 1842 N N . ASN A 1 240 ? 8.678 -19.694 -34.553 1.00 76.12 240 ASN A N 1
ATOM 1843 C CA . ASN A 1 240 ? 9.973 -20.325 -34.342 1.00 76.12 240 ASN A CA 1
ATOM 1844 C C . ASN A 1 240 ? 10.411 -20.301 -32.872 1.00 76.12 240 ASN A C 1
ATOM 1846 O O . ASN A 1 240 ? 9.979 -19.486 -32.056 1.00 76.12 240 ASN A O 1
ATOM 1850 N N . THR A 1 241 ? 11.289 -21.241 -32.530 1.00 78.62 241 THR A N 1
ATOM 1851 C CA . THR A 1 241 ? 11.929 -21.328 -31.216 1.00 78.62 241 THR A CA 1
ATOM 1852 C C . THR A 1 241 ? 13.434 -21.431 -31.407 1.00 78.62 241 THR A C 1
ATOM 1854 O O . THR A 1 241 ? 13.888 -22.253 -32.200 1.00 78.62 241 THR A O 1
ATOM 1857 N N . GLU A 1 242 ? 14.198 -20.616 -30.685 1.00 72.88 242 GLU A N 1
ATOM 1858 C CA . GLU A 1 242 ? 15.663 -20.582 -30.768 1.00 72.88 242 GLU A CA 1
ATOM 1859 C C . GLU A 1 242 ? 16.307 -20.873 -29.407 1.00 72.88 242 GLU A C 1
ATOM 1861 O O . GLU A 1 242 ? 15.723 -20.584 -28.362 1.00 72.88 242 GLU A O 1
ATOM 1866 N N . GLY A 1 243 ? 17.521 -21.438 -29.412 1.00 76.12 243 GLY A N 1
ATOM 1867 C CA . GLY A 1 243 ? 18.329 -21.664 -28.204 1.00 76.12 243 GLY A CA 1
ATOM 1868 C C . GLY A 1 243 ? 17.886 -22.846 -27.330 1.00 76.12 243 GLY A C 1
ATOM 1869 O O . GLY A 1 243 ? 18.373 -23.030 -26.209 1.00 76.12 243 GLY A O 1
ATOM 1870 N N . GLU A 1 244 ? 16.986 -23.687 -27.840 1.00 75.88 244 GLU A N 1
ATOM 1871 C CA . GLU A 1 244 ? 16.470 -24.861 -27.135 1.00 75.88 244 GLU A CA 1
ATOM 1872 C C . GLU A 1 244 ? 17.567 -25.904 -26.864 1.00 75.88 244 GLU A C 1
ATOM 1874 O O . GLU A 1 244 ? 17.615 -26.471 -25.766 1.00 75.88 244 GLU A O 1
ATOM 1879 N N . GLU A 1 245 ? 18.514 -26.104 -27.793 1.00 74.88 245 GLU A N 1
ATOM 1880 C CA . GLU A 1 245 ? 19.594 -27.081 -27.611 1.00 74.88 245 GLU A CA 1
ATOM 1881 C C . GLU A 1 245 ? 20.500 -26.767 -26.411 1.00 74.88 245 GLU A C 1
ATOM 1883 O O . GLU A 1 245 ? 20.916 -27.687 -25.696 1.00 74.88 245 GLU A O 1
ATOM 1888 N N . THR A 1 246 ? 20.752 -25.483 -26.125 1.00 82.62 246 THR A N 1
ATOM 1889 C CA . THR A 1 246 ? 21.568 -25.053 -24.978 1.00 82.62 246 THR A CA 1
ATOM 1890 C C . THR A 1 246 ? 20.715 -24.921 -23.721 1.00 82.62 246 THR A C 1
ATOM 1892 O O . THR A 1 246 ? 21.112 -25.390 -22.652 1.00 82.62 246 THR A O 1
ATOM 1895 N N . GLY A 1 247 ? 19.490 -24.397 -23.831 1.00 74.31 247 GLY A N 1
ATOM 1896 C CA . GLY A 1 247 ? 18.600 -24.133 -22.698 1.00 74.31 247 GLY A CA 1
ATOM 1897 C C . GLY A 1 247 ? 19.103 -23.036 -21.754 1.00 74.31 247 GLY A C 1
ATOM 1898 O O . GLY A 1 247 ? 18.537 -22.856 -20.679 1.00 74.31 247 GLY A O 1
ATOM 1899 N N . GLU A 1 248 ? 20.167 -22.317 -22.112 1.00 78.31 248 GLU A N 1
ATOM 1900 C CA . GLU A 1 248 ? 20.640 -21.168 -21.329 1.00 78.31 248 GLU A CA 1
ATOM 1901 C C . GLU A 1 248 ? 19.775 -19.933 -21.577 1.00 78.31 248 GLU A C 1
ATOM 1903 O O . GLU A 1 248 ? 19.518 -19.143 -20.667 1.00 78.31 248 GLU A O 1
ATOM 1908 N N . TRP A 1 249 ? 19.297 -19.800 -22.809 1.00 84.25 249 TRP A N 1
ATOM 1909 C CA . TRP A 1 249 ? 18.327 -18.816 -23.243 1.00 84.25 249 TRP A CA 1
ATOM 1910 C C . TRP A 1 249 ? 17.521 -19.430 -24.378 1.00 84.25 249 TRP A C 1
ATOM 1912 O O . TRP A 1 249 ? 18.076 -19.790 -25.408 1.00 84.25 249 TRP A O 1
ATOM 1922 N N . VAL A 1 250 ? 16.219 -19.566 -24.155 1.00 74.50 250 VAL A N 1
ATOM 1923 C CA . VAL A 1 250 ? 15.244 -20.001 -25.145 1.00 74.50 250 VAL A CA 1
ATOM 1924 C C . VAL A 1 250 ? 14.379 -18.809 -25.536 1.00 74.50 250 VAL A C 1
ATOM 1926 O O . VAL A 1 250 ? 13.832 -18.125 -24.667 1.00 74.50 250 VAL A O 1
ATOM 1929 N N . LEU A 1 251 ? 14.275 -18.555 -26.835 1.00 73.44 251 LEU A N 1
ATOM 1930 C CA . LEU A 1 251 ? 13.408 -17.537 -27.418 1.00 73.44 251 LEU A CA 1
ATOM 1931 C C . LEU A 1 251 ? 12.211 -18.220 -28.073 1.00 73.44 251 LEU A C 1
ATOM 1933 O O . LEU A 1 251 ? 12.400 -19.116 -28.890 1.00 73.44 251 LEU A O 1
ATOM 1937 N N . LEU A 1 252 ? 11.001 -17.789 -27.736 1.00 79.00 252 LEU A N 1
ATOM 1938 C CA . LEU A 1 252 ? 9.765 -18.213 -28.388 1.00 79.00 252 LEU A CA 1
ATOM 1939 C C . LEU A 1 252 ? 9.158 -17.025 -29.125 1.00 79.00 252 LEU A C 1
ATOM 1941 O O . LEU A 1 252 ? 8.868 -15.998 -28.506 1.00 79.00 252 LEU A O 1
ATOM 1945 N N . ASP A 1 253 ? 8.920 -17.205 -30.416 1.00 76.81 253 ASP A N 1
ATOM 1946 C CA . ASP A 1 253 ? 8.111 -16.304 -31.224 1.00 76.81 253 ASP A CA 1
ATOM 1947 C C . ASP A 1 253 ? 6.656 -16.795 -31.229 1.00 76.81 253 ASP A C 1
ATOM 1949 O O . ASP A 1 253 ? 6.357 -17.888 -31.716 1.00 76.81 253 ASP A O 1
ATOM 1953 N N . LEU A 1 254 ? 5.752 -16.002 -30.654 1.00 78.75 254 LEU A N 1
ATOM 1954 C CA . LEU A 1 254 ? 4.309 -16.252 -30.636 1.00 78.75 254 LEU A CA 1
ATOM 1955 C C . LEU A 1 254 ? 3.553 -15.177 -31.438 1.00 78.75 254 LEU A C 1
ATOM 1957 O O . LEU A 1 254 ? 2.384 -14.911 -31.170 1.00 78.75 254 LEU A O 1
ATOM 1961 N N . GLY A 1 255 ? 4.206 -14.549 -32.423 1.00 72.88 255 GLY A N 1
ATOM 1962 C CA . GLY A 1 255 ? 3.643 -13.463 -33.223 1.00 72.88 255 GLY A CA 1
ATOM 1963 C C . GLY A 1 255 ? 3.707 -12.143 -32.461 1.00 72.88 255 GLY A C 1
ATOM 1964 O O . GLY A 1 255 ? 4.784 -11.596 -32.242 1.00 72.88 255 GLY A O 1
ATOM 1965 N N . ASP A 1 256 ? 2.561 -11.653 -31.986 1.00 68.81 256 ASP A N 1
ATOM 1966 C CA . ASP A 1 256 ? 2.478 -10.385 -31.245 1.00 68.81 256 ASP A CA 1
ATOM 1967 C C . ASP A 1 256 ? 3.135 -10.449 -29.857 1.00 68.81 256 ASP A C 1
ATOM 1969 O O . ASP A 1 256 ? 3.266 -9.438 -29.168 1.00 68.81 256 ASP A O 1
ATOM 1973 N N . VAL A 1 257 ? 3.567 -11.625 -29.407 1.00 68.19 257 VAL A N 1
ATOM 1974 C CA . VAL A 1 257 ? 4.275 -11.787 -28.139 1.00 68.19 257 VAL A CA 1
ATOM 1975 C C . VAL A 1 257 ? 5.555 -12.569 -28.364 1.00 68.19 257 VAL A C 1
ATOM 1977 O O . VAL A 1 257 ? 5.537 -13.670 -28.905 1.00 68.19 257 VAL A O 1
ATOM 1980 N N . ILE A 1 258 ? 6.663 -12.035 -27.861 1.00 70.62 258 ILE A N 1
ATOM 1981 C CA . ILE A 1 258 ? 7.922 -12.767 -27.766 1.00 70.62 258 ILE A CA 1
ATOM 1982 C C . ILE A 1 258 ? 8.187 -13.137 -26.311 1.00 70.62 258 ILE A C 1
ATOM 1984 O O . ILE A 1 258 ? 8.058 -12.311 -25.403 1.00 70.62 258 ILE A O 1
ATOM 1988 N N . VAL A 1 259 ? 8.582 -14.389 -26.080 1.00 76.19 259 VAL A N 1
ATOM 1989 C CA . VAL A 1 259 ? 8.936 -14.889 -24.748 1.00 76.19 259 VAL A CA 1
ATOM 1990 C C . VAL A 1 259 ? 10.409 -15.275 -24.712 1.00 76.19 259 VAL A C 1
ATOM 1992 O O . VAL A 1 259 ? 10.850 -16.181 -25.411 1.00 76.19 259 VAL A O 1
ATOM 1995 N N . HIS A 1 260 ? 11.167 -14.619 -23.841 1.00 77.12 260 HIS A N 1
ATOM 1996 C CA . HIS A 1 260 ? 12.529 -14.990 -23.490 1.00 77.12 260 HIS A CA 1
ATOM 1997 C C . HIS A 1 260 ? 12.499 -15.785 -22.188 1.00 77.12 260 HIS A C 1
ATOM 1999 O O . HIS A 1 260 ? 12.087 -15.271 -21.149 1.00 77.12 260 HIS A O 1
ATOM 2005 N N . VAL A 1 261 ? 12.969 -17.026 -22.217 1.00 81.81 261 VAL A N 1
ATOM 2006 C CA . VAL A 1 261 ? 13.210 -17.823 -21.012 1.00 81.81 261 VAL A CA 1
ATOM 2007 C C . VAL A 1 261 ? 14.712 -17.981 -20.860 1.00 81.81 261 VAL A C 1
ATOM 2009 O O . VAL A 1 261 ? 15.365 -18.536 -21.734 1.00 81.81 261 VAL A O 1
ATOM 2012 N N . MET A 1 262 ? 15.288 -17.480 -19.772 1.00 80.44 262 MET A N 1
ATOM 2013 C CA . MET A 1 262 ? 16.743 -17.407 -19.606 1.00 80.44 262 MET A CA 1
ATOM 2014 C C . MET A 1 262 ? 17.196 -17.939 -18.248 1.00 80.44 262 MET A C 1
ATOM 2016 O O . MET A 1 262 ? 16.459 -17.888 -17.263 1.00 80.44 262 MET A O 1
ATOM 2020 N N . LEU A 1 263 ? 18.451 -18.373 -18.158 1.00 76.12 263 LEU A N 1
ATOM 2021 C CA . LEU A 1 263 ? 19.132 -18.480 -16.870 1.00 76.12 263 LEU A CA 1
ATOM 2022 C C . LEU A 1 263 ? 19.360 -17.084 -16.268 1.00 76.12 263 LEU A C 1
ATOM 2024 O O . LEU A 1 263 ? 19.572 -16.125 -17.016 1.00 76.12 263 LEU A O 1
ATOM 2028 N N . PRO A 1 264 ? 19.423 -16.946 -14.929 1.00 71.50 264 PRO A N 1
ATOM 2029 C CA . PRO A 1 264 ? 19.660 -15.657 -14.282 1.00 71.50 264 PRO A CA 1
ATOM 2030 C C . PRO A 1 264 ? 20.961 -14.985 -14.733 1.00 71.50 264 PRO A C 1
ATOM 2032 O O . PRO A 1 264 ? 20.999 -13.764 -14.891 1.00 71.50 264 PRO A O 1
ATOM 2035 N N . ALA A 1 265 ? 22.014 -15.774 -14.975 1.00 68.62 265 ALA A N 1
ATOM 2036 C CA . ALA A 1 265 ? 23.301 -15.280 -15.462 1.00 68.62 265 ALA A CA 1
ATOM 2037 C C . ALA A 1 265 ? 23.184 -14.707 -16.884 1.00 68.62 265 ALA A C 1
ATOM 2039 O O . ALA A 1 265 ? 23.588 -13.572 -17.120 1.00 68.62 265 ALA A O 1
ATOM 2040 N N . THR A 1 266 ? 22.552 -15.446 -17.798 1.00 59.41 266 THR A N 1
ATOM 2041 C CA . THR A 1 266 ? 22.325 -15.038 -19.191 1.00 59.41 266 THR A CA 1
ATOM 2042 C C . THR A 1 266 ? 21.428 -13.805 -19.278 1.00 59.41 266 THR A C 1
ATOM 2044 O O . THR A 1 266 ? 21.768 -12.836 -19.951 1.00 59.41 266 THR A O 1
ATOM 2047 N N . ARG A 1 267 ? 20.338 -13.779 -18.504 1.00 74.06 267 ARG A N 1
ATOM 2048 C CA . ARG A 1 267 ? 19.442 -12.621 -18.384 1.00 74.06 267 ARG A CA 1
ATOM 2049 C C . ARG A 1 267 ? 20.169 -11.376 -17.886 1.00 74.06 267 ARG A C 1
ATOM 2051 O O . ARG A 1 267 ? 19.962 -10.290 -18.409 1.00 74.06 267 ARG A O 1
ATOM 2058 N N . THR A 1 268 ? 21.057 -11.538 -16.905 1.00 64.81 268 THR A N 1
ATOM 2059 C CA . THR A 1 268 ? 21.870 -10.433 -16.376 1.00 64.81 268 THR A CA 1
ATOM 2060 C C . THR A 1 268 ? 22.906 -9.949 -17.389 1.00 64.81 268 THR A C 1
ATOM 2062 O O . THR A 1 268 ? 23.141 -8.750 -17.470 1.00 64.81 268 THR A O 1
ATOM 2065 N N . HIS A 1 269 ? 23.514 -10.860 -18.154 1.00 56.25 269 HIS A N 1
ATOM 2066 C CA . HIS A 1 269 ? 24.527 -10.526 -19.154 1.00 56.25 269 HIS A CA 1
ATOM 2067 C C . HIS A 1 269 ? 23.946 -9.741 -20.338 1.00 56.25 269 HIS A C 1
ATOM 2069 O O . HIS A 1 269 ? 24.518 -8.728 -20.728 1.00 56.25 269 HIS A O 1
ATOM 2075 N N . TYR A 1 270 ? 22.811 -10.191 -20.885 1.00 54.81 270 TYR A N 1
ATOM 2076 C CA . TYR A 1 270 ? 22.188 -9.567 -22.058 1.00 54.81 270 TYR A CA 1
ATOM 2077 C C . TYR A 1 270 ? 21.243 -8.409 -21.716 1.00 54.81 270 TYR A C 1
ATOM 2079 O O . TYR A 1 270 ? 21.073 -7.521 -22.545 1.00 54.81 270 TYR A O 1
ATOM 2087 N N . ASN A 1 271 ? 20.649 -8.409 -20.515 1.00 64.31 271 ASN A N 1
ATOM 2088 C CA . ASN A 1 271 ? 19.883 -7.299 -19.934 1.00 64.31 271 ASN A CA 1
ATOM 2089 C C . ASN A 1 271 ? 18.898 -6.636 -20.915 1.00 64.31 271 ASN A C 1
ATOM 2091 O O . ASN A 1 271 ? 18.876 -5.417 -21.106 1.00 64.31 271 ASN A O 1
ATOM 2095 N N . LEU A 1 272 ? 18.093 -7.472 -21.572 1.00 53.75 272 LEU A N 1
ATOM 2096 C CA . LEU A 1 272 ? 17.141 -7.040 -22.595 1.00 53.75 272 LEU A CA 1
ATOM 2097 C C . LEU A 1 272 ? 16.125 -6.043 -22.034 1.00 53.75 272 LEU A C 1
ATOM 2099 O O . LEU A 1 272 ? 15.637 -5.179 -22.755 1.00 53.75 272 LEU A O 1
ATOM 2103 N N . GLU A 1 273 ? 15.850 -6.118 -20.736 1.00 60.69 273 GLU A N 1
ATOM 2104 C CA . GLU A 1 273 ? 14.994 -5.176 -20.038 1.00 60.69 273 GLU A CA 1
ATOM 2105 C C . GLU A 1 273 ? 15.464 -3.726 -20.166 1.00 60.69 273 GLU A C 1
ATOM 2107 O O . GLU A 1 273 ? 14.658 -2.834 -20.426 1.00 60.69 273 GLU A O 1
ATOM 2112 N N . GLU A 1 274 ? 16.764 -3.487 -20.005 1.00 57.56 274 GLU A N 1
ATOM 2113 C CA . GLU A 1 274 ? 17.341 -2.151 -20.121 1.00 57.56 274 GLU A CA 1
ATOM 2114 C C . GLU A 1 274 ? 17.451 -1.718 -21.584 1.00 57.56 274 GLU A C 1
ATOM 2116 O O . GLU A 1 274 ? 17.141 -0.574 -21.909 1.00 57.56 274 GLU A O 1
ATOM 2121 N N . LEU A 1 275 ? 17.834 -2.634 -22.478 1.00 49.28 275 LEU A N 1
ATOM 2122 C CA . LEU A 1 275 ? 18.005 -2.345 -23.903 1.00 49.28 275 LEU A CA 1
ATOM 2123 C C . LEU A 1 275 ? 16.689 -1.898 -24.556 1.00 49.28 275 LEU A C 1
ATOM 2125 O O . LEU A 1 275 ? 16.652 -0.894 -25.271 1.00 49.28 275 LEU A O 1
ATOM 2129 N N . TRP A 1 276 ? 15.597 -2.605 -24.266 1.00 51.25 276 TRP A N 1
ATOM 2130 C CA . TRP A 1 276 ? 14.277 -2.269 -24.793 1.00 51.25 276 TRP A CA 1
ATOM 2131 C C . TRP A 1 276 ? 13.619 -1.114 -24.024 1.00 51.25 276 TRP A C 1
ATOM 2133 O O . TRP A 1 276 ? 12.999 -0.251 -24.647 1.00 51.25 276 TRP A O 1
ATOM 2143 N N . GLY A 1 277 ? 13.846 -0.998 -22.709 1.00 50.91 277 GLY A N 1
ATOM 2144 C CA . GLY A 1 277 ? 13.379 0.151 -21.923 1.00 50.91 277 GLY A CA 1
ATOM 2145 C C . GLY A 1 277 ? 14.059 1.479 -22.298 1.00 50.91 277 GLY A C 1
ATOM 2146 O O . GLY A 1 277 ? 13.424 2.535 -22.313 1.00 50.91 277 GLY A O 1
ATOM 2147 N N . ALA A 1 278 ? 15.344 1.457 -22.666 1.00 47.69 278 ALA A N 1
ATOM 2148 C CA . ALA A 1 278 ? 16.072 2.641 -23.125 1.00 47.69 278 ALA A CA 1
ATOM 2149 C C . ALA A 1 278 ? 15.604 3.112 -24.513 1.00 47.69 278 ALA A C 1
ATOM 2151 O O . ALA A 1 278 ? 15.517 4.321 -24.749 1.00 47.69 278 ALA A O 1
ATOM 2152 N N . ALA A 1 279 ? 15.262 2.181 -25.410 1.00 43.22 279 ALA A N 1
ATOM 2153 C CA . ALA A 1 279 ? 14.683 2.489 -26.718 1.00 43.22 279 ALA A CA 1
ATOM 2154 C C . ALA A 1 279 ? 13.304 3.165 -26.589 1.00 43.22 279 ALA A C 1
ATOM 2156 O O . ALA A 1 279 ? 13.016 4.133 -27.298 1.00 43.22 279 ALA A O 1
ATOM 2157 N N . GLU A 1 280 ? 12.491 2.727 -25.625 1.00 45.59 280 GLU A N 1
ATOM 2158 C CA . GLU A 1 280 ? 11.205 3.345 -25.284 1.00 45.59 280 GLU A CA 1
ATOM 2159 C C . GLU A 1 280 ? 11.368 4.784 -24.781 1.00 45.59 280 GLU A C 1
ATOM 2161 O O . GLU A 1 280 ? 10.736 5.715 -25.294 1.00 45.59 280 GLU A O 1
ATOM 2166 N N . ALA A 1 281 ? 12.305 5.000 -23.857 1.00 43.00 281 ALA A N 1
ATOM 2167 C CA . ALA A 1 281 ? 12.597 6.320 -23.305 1.00 43.00 281 ALA A CA 1
ATOM 2168 C C . ALA A 1 281 ? 13.239 7.286 -24.323 1.00 43.00 281 ALA A C 1
ATOM 2170 O O . ALA A 1 281 ? 12.964 8.488 -24.309 1.00 43.00 281 ALA A O 1
ATOM 2171 N N . ALA A 1 282 ? 14.113 6.800 -25.212 1.00 39.78 282 ALA A N 1
ATOM 2172 C CA . ALA A 1 282 ? 14.756 7.617 -26.244 1.00 39.78 282 ALA A CA 1
ATOM 2173 C C . ALA A 1 282 ? 13.754 8.142 -27.283 1.00 39.78 282 ALA A C 1
ATOM 2175 O O . ALA A 1 282 ? 13.856 9.294 -27.703 1.00 39.78 282 ALA A O 1
ATOM 2176 N N . ARG A 1 283 ? 12.751 7.338 -27.645 1.00 43.59 283 ARG A N 1
ATOM 2177 C CA . ARG A 1 283 ? 11.756 7.706 -28.657 1.00 43.59 283 ARG A CA 1
ATOM 2178 C C . ARG A 1 283 ? 10.642 8.597 -28.104 1.00 43.59 283 ARG A C 1
ATOM 2180 O O . ARG A 1 283 ? 10.224 9.521 -28.796 1.00 43.59 283 ARG A O 1
ATOM 2187 N N . ALA A 1 284 ? 10.235 8.408 -26.845 1.00 44.25 284 ALA A N 1
ATOM 2188 C CA . ALA A 1 284 ? 9.310 9.321 -26.161 1.00 44.25 284 ALA A CA 1
ATOM 2189 C C . ALA A 1 284 ? 9.836 10.770 -26.130 1.00 44.25 284 ALA A C 1
ATOM 2191 O O . ALA A 1 284 ? 9.078 11.712 -26.349 1.00 44.25 284 ALA A O 1
ATOM 2192 N N . ARG A 1 285 ? 11.155 10.940 -25.951 1.00 44.50 285 ARG A N 1
ATOM 2193 C CA . ARG A 1 285 ? 11.831 12.246 -26.024 1.00 44.50 285 ARG A CA 1
ATOM 2194 C C . ARG A 1 285 ? 11.850 12.852 -27.431 1.00 44.50 285 ARG A C 1
ATOM 2196 O O . ARG A 1 285 ? 11.872 14.068 -27.549 1.00 44.50 285 ARG A O 1
ATOM 2203 N N . HIS A 1 286 ? 11.839 12.029 -28.480 1.00 37.16 286 HIS A N 1
ATOM 2204 C CA . HIS A 1 286 ? 11.825 12.497 -29.870 1.00 37.16 286 HIS A CA 1
ATOM 2205 C C . HIS A 1 286 ? 10.422 12.956 -30.300 1.00 37.16 286 HIS A C 1
ATOM 2207 O O . HIS A 1 286 ? 10.283 14.008 -30.905 1.00 37.16 286 HIS A O 1
ATOM 2213 N N . ILE A 1 287 ? 9.369 12.242 -29.884 1.00 44.00 287 ILE A N 1
ATOM 2214 C CA . ILE A 1 287 ? 7.966 12.625 -30.148 1.00 44.00 287 ILE A CA 1
ATOM 2215 C C . ILE A 1 287 ? 7.591 13.944 -29.445 1.00 44.00 287 ILE A C 1
ATOM 2217 O O . ILE A 1 287 ? 6.780 14.708 -29.957 1.00 44.00 287 ILE A O 1
ATOM 2221 N N . GLN A 1 288 ? 8.196 14.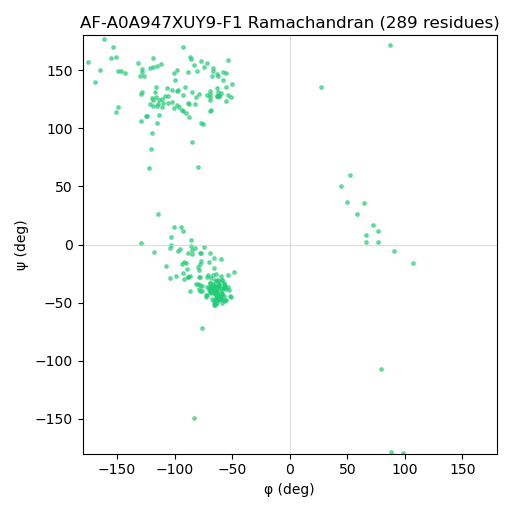242 -28.291 1.00 44.66 288 GLN A N 1
ATOM 2222 C CA . GLN A 1 288 ? 8.020 15.520 -27.588 1.00 44.66 288 GLN A CA 1
ATOM 2223 C C . GLN A 1 288 ? 8.795 16.697 -28.198 1.00 44.66 288 GLN A C 1
ATOM 2225 O O . GLN A 1 288 ? 8.534 17.831 -27.815 1.00 44.66 288 GLN A O 1
ATOM 2230 N N . ALA A 1 289 ? 9.753 16.446 -29.094 1.00 42.22 289 ALA A N 1
ATOM 2231 C CA . ALA A 1 289 ? 10.563 17.490 -29.724 1.00 42.22 289 ALA A CA 1
ATOM 2232 C C . ALA A 1 289 ? 9.993 17.969 -31.075 1.00 42.22 289 ALA A C 1
ATOM 2234 O O . ALA A 1 289 ? 10.367 19.047 -31.529 1.00 42.22 289 ALA A O 1
ATOM 2235 N N . ASP A 1 290 ? 9.079 17.200 -31.678 1.00 37.62 290 ASP A N 1
ATOM 2236 C CA . ASP A 1 290 ? 8.436 17.488 -32.971 1.00 37.62 290 ASP A CA 1
ATOM 2237 C C . ASP A 1 290 ? 7.005 18.073 -32.838 1.00 37.62 290 ASP A C 1
ATOM 2239 O O . ASP A 1 290 ? 6.256 18.126 -33.819 1.00 37.62 290 ASP A O 1
ATOM 2243 N N . HIS A 1 291 ? 6.615 18.537 -31.641 1.00 37.75 291 HIS A N 1
ATOM 2244 C CA . HIS A 1 291 ? 5.339 19.216 -31.367 1.00 37.75 291 HIS A CA 1
ATOM 2245 C C . HIS A 1 291 ? 5.525 20.577 -30.696 1.00 37.75 291 HIS A C 1
ATOM 2247 O O . HIS A 1 291 ? 6.291 20.655 -29.710 1.00 37.75 291 HIS A O 1
#

pLDDT: mean 77.83, std 16.51, range [37.16, 98.0]

Nearest PDB structures (foldseek):
  1yum-assembly1_A  TM=8.897E-01  e=2.668E-18  Pseudomonas aeruginosa
  6kh2-assembly3_C  TM=9.116E-01  e=3.743E-15  Escherichia coli NCCP15648
  6kg3-assembly2_C  TM=9.128E-01  e=5.411E-15  Escherichia coli NCCP15648
  1k4k-assembly2_B  TM=9.159E-01  e=1.965E-14  Escherichia coli
  1k4k-assembly1_A  TM=8.488E-01  e=2.930E-13  Escherichia coli